Protein AF-A0A3D3P4P1-F1 (afdb_monomer_lite)

Structure (mmCIF, N/CA/C/O backbone):
data_AF-A0A3D3P4P1-F1
#
_entry.id   AF-A0A3D3P4P1-F1
#
loop_
_atom_site.group_PDB
_atom_site.id
_atom_site.type_symbol
_atom_site.label_atom_id
_atom_site.label_alt_id
_atom_site.label_comp_id
_atom_site.label_asym_id
_atom_site.label_entity_id
_atom_site.label_seq_id
_atom_site.pdbx_PDB_ins_code
_atom_site.Cartn_x
_atom_site.Cartn_y
_atom_site.Cartn_z
_atom_site.occupancy
_atom_site.B_iso_or_equiv
_atom_site.auth_seq_id
_atom_site.auth_comp_id
_atom_site.auth_asym_id
_atom_site.auth_atom_id
_atom_site.pdbx_PDB_model_num
ATOM 1 N N . TRP A 1 1 ? -3.803 9.472 -19.348 1.00 70.62 1 TRP A N 1
ATOM 2 C CA . TRP A 1 1 ? -3.791 8.059 -18.933 1.00 70.62 1 TRP A CA 1
ATOM 3 C C . TRP A 1 1 ? -2.382 7.724 -18.492 1.00 70.62 1 TRP A C 1
ATOM 5 O O . TRP A 1 1 ? -1.457 8.162 -19.159 1.00 70.62 1 TRP A O 1
ATOM 15 N N . GLY A 1 2 ? -2.220 7.065 -17.346 1.00 84.69 2 GLY A N 1
ATOM 16 C CA . GLY A 1 2 ? -0.941 6.467 -16.961 1.00 84.69 2 GLY A CA 1
ATOM 17 C C . GLY A 1 2 ? -0.954 4.993 -17.344 1.00 84.69 2 GLY A C 1
ATOM 18 O O . GLY A 1 2 ? -2.013 4.367 -17.275 1.00 84.69 2 GLY A O 1
ATOM 19 N N . THR A 1 3 ? 0.187 4.459 -17.762 1.00 92.56 3 THR A N 1
ATOM 20 C CA . THR A 1 3 ? 0.350 3.039 -18.072 1.00 92.56 3 THR A CA 1
ATOM 21 C C . THR A 1 3 ? 1.030 2.327 -16.914 1.00 92.56 3 THR A C 1
ATOM 23 O O . THR A 1 3 ? 1.980 2.834 -16.319 1.00 92.56 3 THR A O 1
ATOM 26 N N . GLU A 1 4 ? 0.500 1.166 -16.552 1.00 93.94 4 GLU A N 1
ATOM 27 C CA . GLU A 1 4 ? 0.927 0.425 -15.373 1.00 93.94 4 GLU A CA 1
ATOM 28 C C . GLU A 1 4 ? 0.964 -1.066 -15.686 1.00 93.94 4 GLU A C 1
ATOM 30 O O . GLU A 1 4 ? 0.006 -1.622 -16.224 1.00 93.94 4 GLU A O 1
ATOM 35 N N . HIS A 1 5 ? 2.074 -1.703 -15.334 1.00 96.00 5 HIS A N 1
ATOM 36 C CA . HIS A 1 5 ? 2.210 -3.146 -15.321 1.00 96.00 5 HIS A CA 1
ATOM 37 C C . HIS A 1 5 ? 1.720 -3.693 -13.977 1.00 96.00 5 HIS A C 1
ATOM 39 O O . HIS A 1 5 ? 2.122 -3.192 -12.922 1.00 96.00 5 HIS A O 1
ATOM 45 N N . VAL A 1 6 ? 0.869 -4.721 -14.006 1.00 96.06 6 VAL A N 1
ATOM 46 C CA . VAL A 1 6 ? 0.380 -5.405 -12.801 1.00 96.06 6 VAL A CA 1
ATOM 47 C C . VAL A 1 6 ? 0.978 -6.805 -12.753 1.00 96.06 6 VAL A C 1
ATOM 49 O O . VAL A 1 6 ? 0.503 -7.720 -13.420 1.00 96.06 6 VAL A O 1
ATOM 52 N N . GLN A 1 7 ? 2.019 -6.965 -11.943 1.00 96.00 7 GLN A N 1
ATOM 53 C CA . GLN A 1 7 ? 2.679 -8.243 -11.710 1.00 96.00 7 GLN A CA 1
ATOM 54 C C . GLN A 1 7 ? 1.927 -9.031 -10.633 1.00 96.00 7 GLN A C 1
ATOM 56 O O . GLN A 1 7 ? 1.678 -8.525 -9.535 1.00 96.00 7 GLN A O 1
ATOM 61 N N . VAL A 1 8 ? 1.629 -10.298 -10.912 1.00 97.31 8 VAL A N 1
ATOM 62 C CA . VAL A 1 8 ? 1.158 -11.245 -9.894 1.00 97.31 8 VAL A CA 1
ATOM 63 C C . VAL A 1 8 ? 2.368 -11.737 -9.103 1.00 97.31 8 VAL A C 1
ATOM 65 O O . VAL A 1 8 ? 3.222 -12.429 -9.651 1.00 97.31 8 VAL A O 1
ATOM 68 N N . LEU A 1 9 ? 2.457 -11.360 -7.826 1.00 96.94 9 LEU A N 1
ATOM 69 C CA . LEU A 1 9 ? 3.516 -11.820 -6.920 1.00 96.94 9 LEU A CA 1
ATOM 70 C C . LEU A 1 9 ? 3.162 -13.150 -6.248 1.00 96.94 9 LEU A C 1
ATOM 72 O O . LEU A 1 9 ? 4.047 -13.948 -5.957 1.00 96.94 9 LEU A O 1
ATOM 76 N N . ALA A 1 10 ? 1.875 -13.367 -5.978 1.00 97.94 10 ALA A N 1
ATOM 77 C CA . ALA A 1 10 ? 1.340 -14.607 -5.430 1.00 97.94 10 ALA A CA 1
ATOM 78 C C . ALA A 1 10 ? -0.094 -14.813 -5.928 1.00 97.94 10 ALA A C 1
ATOM 80 O O . ALA A 1 10 ? -0.865 -13.854 -6.017 1.00 97.94 10 ALA A O 1
ATOM 81 N N . SER A 1 11 ? -0.445 -16.061 -6.230 1.00 98.00 11 SER A N 1
ATOM 82 C CA . SER A 1 11 ? -1.800 -16.482 -6.585 1.00 98.00 11 SER A CA 1
ATOM 83 C C . SER A 1 11 ? -2.056 -17.852 -5.965 1.00 98.00 11 SER A C 1
ATOM 85 O O . SER A 1 11 ? -1.689 -18.886 -6.512 1.00 98.00 11 SER A O 1
ATOM 87 N N . GLU A 1 12 ? -2.628 -17.826 -4.769 1.00 98.12 12 GLU A N 1
ATOM 88 C CA . GLU A 1 12 ? -2.967 -18.981 -3.944 1.00 98.12 12 GLU A CA 1
ATOM 89 C C . GLU A 1 12 ? -4.476 -18.970 -3.664 1.00 98.12 12 GLU A C 1
ATOM 91 O O . GLU A 1 12 ? -5.121 -17.919 -3.711 1.00 98.12 12 GLU A O 1
ATOM 96 N N . ASP A 1 13 ? -5.045 -20.115 -3.279 1.00 97.19 13 ASP A N 1
ATOM 97 C CA . ASP A 1 13 ? -6.492 -20.280 -3.054 1.00 97.19 13 ASP A CA 1
ATOM 98 C C . ASP A 1 13 ? -7.111 -19.220 -2.127 1.00 97.19 13 ASP A C 1
ATOM 100 O O . ASP A 1 13 ? -8.270 -18.830 -2.282 1.00 97.19 13 ASP A O 1
ATOM 104 N N . ARG A 1 14 ? -6.349 -18.769 -1.124 1.00 98.06 14 ARG A N 1
ATOM 105 C CA . ARG A 1 14 ? -6.808 -17.831 -0.087 1.00 98.06 14 ARG A CA 1
ATOM 106 C C . ARG A 1 14 ? -5.983 -16.550 -0.015 1.00 98.06 14 ARG A C 1
ATOM 108 O O . ARG A 1 14 ? -6.211 -15.754 0.900 1.00 98.06 14 ARG A O 1
ATOM 115 N N . PHE A 1 15 ? -5.038 -16.360 -0.933 1.00 98.62 15 PHE A N 1
ATOM 116 C CA . PHE A 1 15 ? -4.132 -15.220 -0.926 1.00 98.62 15 PHE A CA 1
ATOM 117 C C . PHE A 1 15 ? -3.709 -14.818 -2.339 1.00 98.62 15 PHE A C 1
ATOM 119 O O . PHE A 1 15 ? -3.231 -15.637 -3.115 1.00 98.62 15 PHE A O 1
ATOM 126 N N . ILE A 1 16 ? -3.854 -13.538 -2.671 1.00 98.62 16 ILE A N 1
ATOM 127 C CA . ILE A 1 16 ? -3.369 -12.975 -3.935 1.00 98.62 16 ILE A CA 1
ATOM 128 C C . ILE A 1 16 ? -2.573 -11.719 -3.609 1.00 98.62 16 ILE A C 1
ATOM 130 O O . ILE A 1 16 ? -3.028 -10.894 -2.823 1.00 98.62 16 ILE A O 1
ATOM 134 N N . SER A 1 17 ? -1.410 -11.545 -4.229 1.00 98.62 17 SER A N 1
ATOM 135 C CA . SER A 1 17 ? -0.605 -10.330 -4.094 1.00 98.62 17 SER A CA 1
ATOM 136 C C . SER A 1 17 ? -0.281 -9.769 -5.468 1.00 98.62 17 SER A C 1
ATOM 138 O O . SER A 1 17 ? 0.213 -10.492 -6.335 1.00 98.62 17 SER A O 1
ATOM 140 N N . LEU A 1 18 ? -0.574 -8.486 -5.669 1.00 98.25 18 LEU A N 1
ATOM 141 C CA . LEU A 1 18 ? -0.398 -7.788 -6.939 1.00 98.25 18 LEU A CA 1
ATOM 142 C C . LEU A 1 18 ? 0.495 -6.567 -6.739 1.00 98.25 18 LEU A C 1
ATOM 144 O O . LEU A 1 18 ? 0.197 -5.694 -5.916 1.00 98.25 18 LEU A O 1
ATOM 148 N N . GLN A 1 19 ? 1.566 -6.489 -7.522 1.00 98.06 19 GLN A N 1
ATOM 149 C CA . GLN A 1 19 ? 2.451 -5.335 -7.584 1.00 98.06 19 GLN A CA 1
ATOM 150 C C . GLN A 1 19 ? 2.124 -4.493 -8.808 1.00 98.06 19 GLN A C 1
ATOM 152 O O . GLN A 1 19 ? 2.119 -4.981 -9.932 1.00 98.06 19 GLN A O 1
ATOM 157 N N . HIS A 1 20 ? 1.913 -3.208 -8.575 1.00 97.38 20 HIS A N 1
ATOM 158 C CA . HIS A 1 20 ? 1.645 -2.218 -9.598 1.00 97.38 20 HIS A CA 1
ATOM 159 C C . HIS A 1 20 ? 2.898 -1.373 -9.861 1.00 97.38 20 HIS A C 1
ATOM 161 O O . HIS A 1 20 ? 3.466 -0.792 -8.928 1.00 97.38 20 HIS A O 1
ATOM 167 N N . THR A 1 21 ? 3.331 -1.298 -11.116 1.00 97.19 21 THR A N 1
ATOM 168 C CA . THR A 1 21 ? 4.533 -0.569 -11.538 1.00 97.19 21 THR A CA 1
ATOM 169 C C . THR A 1 21 ? 4.188 0.352 -12.697 1.00 97.19 21 THR A C 1
ATOM 171 O O . THR A 1 21 ? 3.760 -0.105 -13.754 1.00 97.19 21 THR A O 1
ATOM 174 N N . LEU A 1 22 ? 4.372 1.655 -12.505 1.00 95.69 22 LEU A N 1
ATOM 175 C CA . LEU A 1 22 ? 4.162 2.641 -13.557 1.00 95.69 22 LEU A CA 1
ATOM 176 C C . LEU A 1 22 ? 5.266 2.520 -14.605 1.00 95.69 22 LEU A C 1
ATOM 178 O O . LEU A 1 22 ? 6.445 2.427 -14.266 1.00 95.69 22 LEU A O 1
ATOM 182 N N . VAL A 1 23 ? 4.864 2.583 -15.869 1.00 95.00 23 VAL A N 1
ATOM 183 C CA . VAL A 1 23 ? 5.748 2.707 -17.028 1.00 95.00 23 VAL A CA 1
ATOM 184 C C . VAL A 1 23 ? 5.335 3.995 -17.713 1.00 95.00 23 VAL A C 1
ATOM 186 O O . VAL A 1 23 ? 4.210 4.091 -18.188 1.00 95.00 23 VAL A O 1
ATOM 189 N N . MET A 1 24 ? 6.179 5.019 -17.696 1.00 91.50 24 MET A N 1
ATOM 190 C CA . MET A 1 24 ? 5.815 6.356 -18.164 1.00 91.50 24 MET A CA 1
ATOM 191 C C . MET A 1 24 ? 6.660 6.757 -19.365 1.00 91.50 24 MET A C 1
ATOM 193 O O . MET A 1 24 ? 7.885 6.657 -19.333 1.00 91.50 24 MET A O 1
ATOM 197 N N . TYR A 1 25 ? 5.986 7.267 -20.388 1.00 87.50 25 TYR A N 1
ATOM 198 C CA . TYR A 1 25 ? 6.595 7.900 -21.548 1.00 87.50 25 TYR A CA 1
ATOM 199 C C . TYR A 1 25 ? 6.223 9.378 -21.524 1.00 87.50 25 TYR A C 1
ATOM 201 O O . TYR A 1 25 ? 5.067 9.738 -21.289 1.00 87.50 25 TYR A O 1
ATOM 209 N N . PHE A 1 26 ? 7.209 10.234 -21.739 1.00 86.62 26 PHE A N 1
ATOM 210 C CA . PHE A 1 26 ? 7.062 11.681 -21.756 1.00 86.62 26 PHE A CA 1
ATOM 211 C C . PHE A 1 26 ? 7.342 12.181 -23.162 1.00 86.62 26 PHE A C 1
ATOM 213 O O . PHE A 1 26 ? 8.133 11.585 -23.880 1.00 86.62 26 PHE A O 1
ATOM 220 N N . LYS A 1 27 ? 6.711 13.281 -23.556 1.00 87.00 27 LYS A N 1
ATOM 221 C CA . LYS A 1 27 ? 7.095 14.011 -24.762 1.00 87.00 27 LYS A CA 1
ATOM 222 C C . LYS A 1 27 ? 7.637 15.360 -24.337 1.00 87.00 27 LYS A C 1
ATOM 224 O O . LYS A 1 27 ? 7.036 15.998 -23.471 1.00 87.00 27 LYS A O 1
ATOM 229 N N . ASP A 1 28 ? 8.778 15.742 -24.888 1.00 86.38 28 ASP A N 1
ATOM 230 C CA . ASP A 1 28 ? 9.293 17.098 -24.723 1.00 86.38 28 ASP A CA 1
ATOM 231 C C . ASP A 1 28 ? 8.507 18.103 -25.588 1.00 86.38 28 ASP A C 1
ATOM 233 O O . ASP A 1 28 ? 7.561 17.740 -26.297 1.00 86.38 28 ASP A O 1
ATOM 237 N N . GLU A 1 29 ? 8.867 19.386 -25.492 1.00 88.94 29 GLU A N 1
ATOM 238 C CA . GLU A 1 29 ? 8.216 20.479 -26.234 1.00 88.94 29 GLU A CA 1
ATOM 239 C C . GLU A 1 29 ? 8.333 20.315 -27.761 1.00 88.94 29 GLU A C 1
ATOM 241 O O . GLU A 1 29 ? 7.503 20.831 -28.508 1.00 88.94 29 GLU A O 1
ATOM 246 N N . GLU A 1 30 ? 9.321 19.546 -28.222 1.00 89.38 30 GLU A N 1
ATOM 247 C CA . GLU A 1 30 ? 9.598 19.245 -29.630 1.00 89.38 30 GLU A CA 1
ATOM 248 C C . GLU A 1 30 ? 8.858 17.980 -30.108 1.00 89.38 30 GLU A C 1
ATOM 250 O O . GLU A 1 30 ? 8.924 17.609 -31.282 1.00 89.38 30 GLU A O 1
ATOM 255 N N . GLY A 1 31 ? 8.111 17.324 -29.214 1.00 85.12 31 GLY A N 1
ATOM 256 C CA . GLY A 1 31 ? 7.323 16.129 -29.497 1.00 85.12 31 GLY A CA 1
ATOM 257 C C . GLY A 1 31 ? 8.131 14.830 -29.514 1.00 85.12 31 GLY A C 1
ATOM 258 O O . GLY A 1 31 ? 7.570 13.781 -29.853 1.00 85.12 31 GLY A O 1
ATOM 259 N N . LYS A 1 32 ? 9.414 14.866 -29.139 1.00 88.50 32 LYS A N 1
ATOM 260 C CA . LYS A 1 32 ? 10.261 13.679 -29.032 1.00 88.50 32 LYS A CA 1
ATOM 261 C C . LYS A 1 32 ? 9.900 12.909 -27.768 1.00 88.50 32 LYS A C 1
ATOM 263 O O . LYS A 1 32 ? 9.767 13.458 -26.676 1.00 88.50 32 LYS A O 1
ATOM 268 N N . GLU A 1 33 ? 9.728 11.604 -27.934 1.00 85.94 33 GLU A N 1
ATOM 269 C CA . GLU A 1 33 ? 9.374 10.711 -26.840 1.00 85.94 33 GLU A CA 1
ATOM 270 C C . GLU A 1 33 ? 10.611 10.334 -26.011 1.00 85.94 33 GLU A C 1
ATOM 272 O O . GLU A 1 33 ? 11.655 9.957 -26.546 1.00 85.94 33 GLU A O 1
ATOM 277 N N . MET A 1 34 ? 10.485 10.439 -24.692 1.00 86.25 34 MET A N 1
ATOM 278 C CA . MET A 1 34 ? 11.468 10.049 -23.691 1.00 86.25 34 MET A CA 1
ATOM 279 C C . MET A 1 34 ? 10.865 8.989 -22.772 1.00 86.25 34 MET A C 1
ATOM 281 O O . MET A 1 34 ? 9.753 9.147 -22.270 1.00 86.25 34 MET A O 1
ATOM 285 N N . GLY A 1 35 ? 11.618 7.929 -22.500 1.00 83.88 35 GLY A N 1
ATOM 286 C CA . GLY A 1 35 ? 11.194 6.838 -21.630 1.00 83.88 35 GLY A CA 1
ATOM 287 C C . GLY A 1 35 ? 11.636 5.470 -22.160 1.00 83.88 35 GLY A C 1
ATOM 288 O O . GLY A 1 35 ? 12.421 5.411 -23.107 1.00 83.88 35 GLY A O 1
ATOM 289 N N . PRO A 1 36 ? 11.132 4.377 -21.566 1.00 89.31 36 PRO A N 1
ATOM 290 C CA . PRO A 1 36 ? 10.232 4.373 -20.413 1.00 89.31 36 PRO A CA 1
ATOM 291 C C . PRO A 1 36 ? 10.941 4.787 -19.115 1.00 89.31 36 PRO A C 1
ATOM 293 O O . PRO A 1 36 ? 12.037 4.322 -18.823 1.00 89.31 36 PRO A O 1
ATOM 296 N N . MET A 1 37 ? 10.289 5.617 -18.298 1.00 90.81 37 MET A N 1
ATOM 297 C CA . MET A 1 37 ? 10.622 5.744 -16.877 1.00 90.81 37 MET A CA 1
ATOM 298 C C . MET A 1 37 ? 9.777 4.753 -16.083 1.00 90.81 37 MET A C 1
ATOM 300 O O . MET A 1 37 ? 8.544 4.817 -16.115 1.00 90.81 37 MET A O 1
ATOM 304 N N . VAL A 1 38 ? 10.437 3.846 -15.370 1.00 93.81 38 VAL A N 1
ATOM 305 C CA . VAL A 1 38 ? 9.791 2.804 -14.569 1.00 93.81 38 VAL A CA 1
ATOM 306 C C . VAL A 1 38 ? 9.780 3.221 -13.103 1.00 93.81 38 VAL A C 1
ATOM 308 O O . VAL A 1 38 ? 10.766 3.738 -12.586 1.00 93.81 38 VAL A O 1
ATOM 311 N N . MET A 1 39 ? 8.651 3.025 -12.425 1.00 93.69 39 MET A N 1
ATOM 312 C CA . MET A 1 39 ? 8.516 3.364 -11.011 1.00 93.69 39 MET A CA 1
ATOM 313 C C . MET A 1 39 ? 7.584 2.383 -10.305 1.00 93.69 39 MET A C 1
ATOM 315 O O . MET A 1 39 ? 6.403 2.281 -10.649 1.00 93.69 39 MET A O 1
ATOM 319 N N . LYS A 1 40 ? 8.074 1.707 -9.259 1.00 96.19 40 LYS A N 1
ATOM 320 C CA . LYS A 1 40 ? 7.207 0.939 -8.353 1.00 96.19 40 LYS A CA 1
ATOM 321 C C . LYS A 1 40 ? 6.153 1.877 -7.760 1.00 96.19 40 LYS A C 1
ATOM 323 O O . LYS A 1 40 ? 6.493 2.910 -7.188 1.00 96.19 40 LYS A O 1
ATOM 328 N N . HIS A 1 41 ? 4.872 1.533 -7.877 1.00 95.69 41 HIS A N 1
ATOM 329 C CA . HIS A 1 41 ? 3.791 2.462 -7.549 1.00 95.69 41 HIS A CA 1
ATOM 330 C C . HIS A 1 41 ? 3.031 2.078 -6.280 1.00 95.69 41 HIS A C 1
ATOM 332 O O . HIS A 1 41 ? 3.023 2.826 -5.307 1.00 95.69 41 HIS A O 1
ATOM 338 N N . TRP A 1 42 ? 2.388 0.920 -6.250 1.00 97.06 42 TRP A N 1
ATOM 339 C CA . TRP A 1 42 ? 1.676 0.458 -5.059 1.00 97.06 42 TRP A CA 1
ATOM 340 C C . TRP A 1 42 ? 1.523 -1.052 -5.096 1.00 97.06 42 TRP A C 1
ATOM 342 O O . TRP A 1 42 ? 1.852 -1.701 -6.087 1.00 97.06 42 TRP A O 1
ATOM 352 N N . ARG A 1 43 ? 1.074 -1.632 -3.992 1.00 98.06 43 ARG A N 1
ATOM 353 C CA . ARG A 1 43 ? 0.836 -3.068 -3.899 1.00 98.06 43 ARG A CA 1
ATOM 354 C C . ARG A 1 43 ? -0.499 -3.303 -3.232 1.00 98.06 43 ARG A C 1
ATOM 356 O O . ARG A 1 43 ? -0.918 -2.515 -2.380 1.00 98.06 43 ARG A O 1
ATOM 363 N N . GLN A 1 44 ? -1.147 -4.390 -3.609 1.00 98.00 44 GLN A N 1
ATOM 364 C CA . GLN A 1 44 ? -2.344 -4.859 -2.940 1.00 98.00 44 GLN A CA 1
ATOM 365 C C . GLN A 1 44 ? -2.242 -6.343 -2.637 1.00 98.00 44 GLN A C 1
ATOM 367 O O . GLN A 1 44 ? -1.831 -7.130 -3.489 1.00 98.00 44 GLN A O 1
ATOM 372 N N . ASP A 1 45 ? -2.661 -6.697 -1.432 1.00 98.69 45 ASP A N 1
ATOM 373 C CA . ASP A 1 45 ? -2.834 -8.074 -1.007 1.00 98.69 45 ASP A CA 1
ATOM 374 C C . ASP A 1 45 ? -4.309 -8.339 -0.746 1.00 98.69 45 ASP A C 1
ATOM 376 O O . ASP A 1 45 ? -5.017 -7.516 -0.166 1.00 98.69 45 ASP A O 1
ATOM 380 N N . TRP A 1 46 ? -4.749 -9.518 -1.151 1.00 98.69 46 TRP A N 1
ATOM 381 C CA . TRP A 1 46 ? -6.098 -10.012 -0.974 1.00 98.69 46 TRP A CA 1
ATOM 382 C C . TRP A 1 46 ? -6.047 -11.269 -0.131 1.00 98.69 46 TRP A C 1
ATOM 384 O O . TRP A 1 46 ? -5.314 -12.196 -0.474 1.00 98.69 46 TRP A O 1
ATOM 394 N N . ARG A 1 47 ? -6.833 -11.331 0.946 1.00 98.75 47 ARG A N 1
ATOM 395 C CA . ARG A 1 47 ? -6.878 -12.510 1.818 1.00 98.75 47 ARG A CA 1
ATOM 396 C C . ARG A 1 47 ? -8.310 -12.952 2.092 1.00 98.75 47 ARG A C 1
ATOM 398 O O . ARG A 1 47 ? -9.176 -12.148 2.442 1.00 98.75 47 ARG A O 1
ATOM 405 N N . TYR A 1 48 ? -8.572 -14.244 1.912 1.00 98.69 48 TYR A N 1
ATOM 406 C CA . TYR A 1 48 ? -9.905 -14.814 2.095 1.00 98.69 48 TYR A CA 1
ATOM 407 C C . TYR A 1 48 ? -10.193 -15.136 3.565 1.00 98.69 48 TYR A C 1
ATOM 409 O O . TYR A 1 48 ? -9.469 -15.904 4.204 1.00 98.69 48 TYR A O 1
ATOM 417 N N . GLU A 1 49 ? -11.300 -14.590 4.071 1.00 98.38 49 GLU A N 1
ATOM 418 C CA . GLU A 1 49 ? -11.777 -14.690 5.458 1.00 98.38 49 GLU A CA 1
ATOM 419 C C . GLU A 1 49 ? -10.725 -14.300 6.506 1.00 98.38 49 GLU A C 1
ATOM 421 O O . GLU A 1 49 ? -10.608 -14.936 7.554 1.00 98.38 49 GLU A O 1
ATOM 426 N N . ASP A 1 50 ? -9.959 -13.253 6.214 1.00 98.00 50 ASP A N 1
ATOM 427 C CA . ASP A 1 50 ? -8.914 -12.743 7.096 1.00 98.00 50 ASP A CA 1
ATOM 428 C C . ASP A 1 50 ? -9.464 -12.266 8.449 1.00 98.00 50 ASP A C 1
ATOM 430 O O . ASP A 1 50 ? -10.405 -11.474 8.507 1.00 98.00 50 ASP A O 1
ATOM 434 N N . THR A 1 51 ? -8.876 -12.742 9.547 1.00 97.69 51 THR A N 1
ATOM 435 C CA . THR A 1 51 ? -9.256 -12.362 10.912 1.00 97.69 51 THR A CA 1
ATOM 436 C C . TH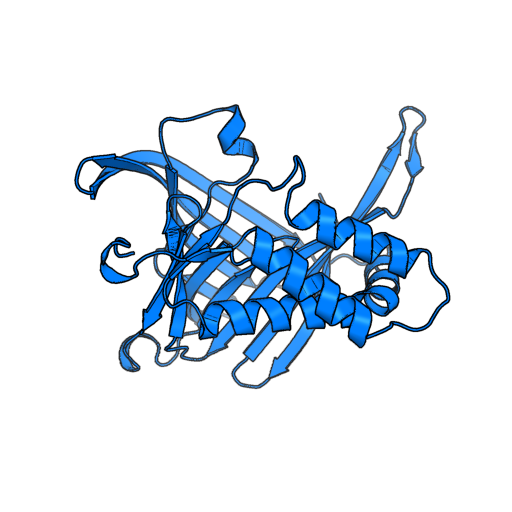R A 1 51 ? -8.3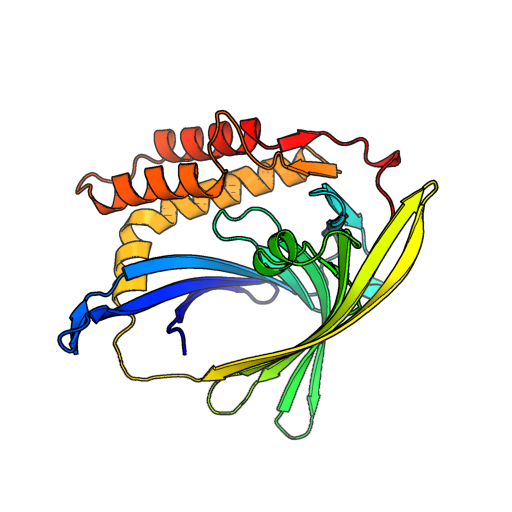32 -11.337 11.552 1.00 97.69 51 THR A C 1
ATOM 438 O O . THR A 1 51 ? -8.640 -10.878 12.653 1.00 97.69 51 THR A O 1
ATOM 441 N N . ASP A 1 52 ? -7.220 -10.980 10.917 1.00 96.31 52 ASP A N 1
ATOM 442 C CA . ASP A 1 52 ? -6.132 -10.228 11.533 1.00 96.31 52 ASP A CA 1
ATOM 443 C C . ASP A 1 52 ? -5.706 -9.064 10.631 1.00 96.31 52 ASP A C 1
ATOM 445 O O . ASP A 1 52 ? -4.673 -9.116 9.973 1.00 96.31 52 ASP A O 1
ATOM 449 N N . LEU A 1 53 ? -6.496 -7.991 10.649 1.00 96.44 53 LEU A N 1
ATOM 450 C CA . LEU A 1 53 ? -6.312 -6.842 9.764 1.00 96.44 53 LEU A CA 1
ATOM 451 C C . LEU A 1 53 ? -5.325 -5.821 10.341 1.00 96.44 53 LEU A C 1
ATOM 453 O O . LEU A 1 53 ? -5.257 -5.633 11.556 1.00 96.44 53 LEU A O 1
ATOM 457 N N . GLN A 1 54 ? -4.655 -5.069 9.471 1.00 95.94 54 GLN A N 1
ATOM 458 C CA . GLN A 1 54 ? -3.858 -3.888 9.791 1.00 95.94 54 GLN A CA 1
ATOM 459 C C . GLN A 1 54 ? -4.561 -2.612 9.306 1.00 95.94 54 GLN A C 1
ATOM 461 O O . GLN A 1 54 ? -4.397 -2.136 8.182 1.00 95.94 54 GLN A O 1
ATOM 466 N N . THR A 1 55 ? -5.349 -2.015 10.193 1.00 96.50 55 THR A N 1
ATOM 467 C CA . THR A 1 55 ? -6.238 -0.893 9.846 1.00 96.50 55 THR A CA 1
ATOM 468 C C . THR A 1 55 ? -5.612 0.465 10.155 1.00 96.50 55 THR A C 1
ATOM 470 O O . THR A 1 55 ? -4.843 0.612 11.108 1.00 96.50 55 THR A O 1
ATOM 473 N N . PHE A 1 56 ? -5.945 1.474 9.348 1.00 96.56 56 PHE A N 1
ATOM 474 C CA . PHE A 1 56 ? -5.515 2.853 9.573 1.00 96.56 56 PHE A CA 1
ATOM 475 C C . PHE A 1 56 ? -6.382 3.530 10.638 1.00 96.56 56 PHE A C 1
ATOM 477 O O . PHE A 1 56 ? -7.605 3.397 10.635 1.00 96.56 56 PHE A O 1
ATOM 484 N N . ARG A 1 57 ? -5.744 4.282 11.534 1.00 94.31 57 ARG A N 1
ATOM 485 C CA . ARG A 1 57 ? -6.359 4.874 12.733 1.00 94.31 57 ARG A CA 1
ATOM 486 C C . ARG A 1 57 ? -6.222 6.401 12.787 1.00 94.31 57 ARG A C 1
ATOM 488 O O . ARG A 1 57 ? -6.448 7.004 13.830 1.00 94.31 57 ARG A O 1
ATOM 495 N N . GLY A 1 58 ? -5.870 7.028 11.662 1.00 92.06 58 GLY A N 1
ATOM 496 C CA . GLY A 1 58 ? -5.583 8.464 11.583 1.00 92.06 58 GLY A CA 1
ATOM 497 C C . GLY A 1 58 ? -4.143 8.798 11.976 1.00 92.06 58 GLY A C 1
ATOM 498 O O . GLY A 1 58 ? -3.415 7.942 12.469 1.00 92.06 58 GLY A O 1
ATOM 499 N N . ASN A 1 59 ? -3.712 10.038 11.720 1.00 90.44 59 ASN A N 1
ATOM 500 C CA . ASN A 1 59 ? -2.414 10.581 12.157 1.00 90.44 59 ASN A CA 1
ATOM 501 C C . ASN A 1 59 ? -1.219 9.644 11.902 1.00 90.44 59 ASN A C 1
ATOM 503 O O . ASN A 1 59 ? -0.440 9.360 12.810 1.00 90.44 59 ASN A O 1
ATOM 507 N N . SER A 1 60 ? -1.115 9.107 10.681 1.00 94.12 60 SER A N 1
ATOM 508 C CA . SER A 1 60 ? -0.062 8.152 10.295 1.00 94.12 60 SER A CA 1
ATOM 509 C C . SER A 1 60 ? 0.079 6.975 11.269 1.00 94.12 60 SER A C 1
ATOM 511 O O . SER A 1 60 ? 1.195 6.541 11.529 1.00 94.12 60 SER A O 1
ATOM 513 N N . THR A 1 61 ? -1.033 6.492 11.834 1.00 96.00 61 THR A N 1
ATOM 514 C CA . THR A 1 61 ? -1.080 5.412 12.828 1.00 96.00 61 THR A CA 1
ATOM 515 C C . THR A 1 61 ? -1.866 4.229 12.283 1.00 96.00 61 THR A C 1
ATOM 517 O O . THR A 1 61 ? -2.943 4.395 11.707 1.00 96.00 61 THR A O 1
ATOM 520 N N . TRP A 1 62 ? -1.352 3.024 12.506 1.00 97.06 62 TRP A N 1
ATOM 521 C CA . TRP A 1 62 ? -2.025 1.771 12.192 1.00 97.06 62 TRP A CA 1
ATOM 522 C C . TRP A 1 62 ? -2.076 0.875 13.421 1.00 97.06 62 TRP A C 1
ATOM 524 O O . TRP A 1 62 ? -1.167 0.883 14.253 1.00 97.06 62 TRP A O 1
ATOM 534 N N . ALA A 1 63 ? -3.135 0.080 13.520 1.00 96.06 63 ALA A N 1
ATOM 535 C CA . ALA A 1 63 ? -3.267 -0.908 14.575 1.00 96.06 63 ALA A CA 1
ATOM 536 C C . ALA A 1 63 ? -3.914 -2.187 14.061 1.00 96.06 63 ALA A C 1
ATOM 538 O O . ALA A 1 63 ? -4.783 -2.167 13.178 1.00 96.06 63 ALA A O 1
ATOM 539 N N . LYS A 1 64 ? -3.518 -3.288 14.693 1.00 94.94 64 LYS A N 1
ATOM 540 C CA . LYS A 1 64 ? -4.099 -4.595 14.460 1.00 94.94 64 LYS A CA 1
ATOM 541 C C . LYS A 1 64 ? -5.570 -4.597 14.870 1.00 94.94 64 LYS A C 1
ATOM 543 O O . LYS A 1 64 ? -5.936 -4.130 15.949 1.00 94.94 64 LYS A O 1
ATOM 548 N N . GLU A 1 65 ? -6.418 -5.154 14.021 1.00 94.06 65 GLU A N 1
ATOM 549 C CA . GLU A 1 65 ? -7.836 -5.355 14.271 1.00 94.06 65 GLU A CA 1
ATOM 550 C C . GLU A 1 65 ? -8.184 -6.830 14.142 1.00 94.06 65 GLU A C 1
ATOM 552 O O . GLU A 1 65 ? -8.062 -7.427 13.074 1.00 94.06 65 GLU A O 1
ATOM 557 N N . LYS A 1 66 ? -8.636 -7.425 15.249 1.00 95.06 66 LYS A N 1
ATOM 558 C CA . LYS A 1 66 ? -9.057 -8.821 15.251 1.00 95.06 66 LYS A CA 1
ATOM 559 C C . LYS A 1 66 ? -10.539 -8.935 14.923 1.00 95.06 66 LYS A C 1
ATOM 561 O O . LYS A 1 66 ? -11.398 -8.557 15.723 1.00 95.06 66 LYS A O 1
ATOM 566 N N . MET A 1 67 ? -10.837 -9.523 13.774 1.00 95.25 67 MET A N 1
ATOM 567 C CA . MET A 1 67 ? -12.195 -9.742 13.299 1.00 95.25 67 MET A CA 1
ATOM 568 C C . MET A 1 67 ? -12.744 -11.084 13.784 1.00 95.25 67 MET A C 1
ATOM 570 O O . MET A 1 67 ? -12.056 -12.102 13.838 1.00 95.25 67 MET A O 1
ATOM 574 N N . LYS A 1 68 ? -14.035 -11.111 14.138 1.00 96.88 68 LYS A N 1
ATOM 575 C CA . LYS A 1 68 ? -14.718 -12.373 14.461 1.00 96.88 68 LYS A CA 1
ATOM 576 C C . LYS A 1 68 ? -14.839 -13.207 13.175 1.00 96.88 68 LYS A C 1
ATOM 578 O O . LYS A 1 68 ? -15.358 -12.663 12.202 1.00 96.88 68 LYS A O 1
ATOM 583 N N . PRO A 1 69 ? -14.538 -14.522 13.171 1.00 97.44 69 PRO A N 1
ATOM 584 C CA . PRO A 1 69 ? -14.624 -15.358 11.964 1.00 97.44 69 PRO A CA 1
ATOM 585 C C . PRO A 1 69 ? -15.966 -15.253 11.222 1.00 97.44 69 PRO A C 1
ATOM 587 O O . PRO A 1 69 ? -16.024 -15.159 10.002 1.00 97.44 69 PRO A O 1
ATOM 590 N N . ARG A 1 70 ? -17.078 -15.146 11.964 1.00 96.94 70 ARG A N 1
ATOM 591 C CA . ARG A 1 70 ? -18.422 -14.963 11.383 1.00 96.94 70 ARG A CA 1
ATOM 592 C C . ARG A 1 70 ? -18.584 -13.674 10.562 1.00 96.94 70 ARG A C 1
ATOM 594 O O . ARG A 1 70 ? -19.460 -13.628 9.707 1.00 96.94 70 ARG A O 1
ATOM 601 N N . LYS A 1 71 ? -17.803 -12.624 10.836 1.00 95.56 71 LYS A N 1
ATOM 602 C CA . LYS A 1 71 ? -17.866 -11.333 10.126 1.00 95.56 71 LYS A CA 1
ATOM 603 C C . LYS A 1 71 ? -17.112 -11.348 8.797 1.00 95.56 71 LYS A C 1
ATOM 605 O O . LYS A 1 71 ? -17.457 -10.558 7.920 1.00 95.56 71 LYS A O 1
ATOM 610 N N . VAL A 1 72 ? -16.141 -12.247 8.657 1.00 98.00 72 VAL A N 1
ATOM 611 C CA . VAL A 1 72 ? -15.256 -12.351 7.487 1.00 98.00 72 VAL A CA 1
ATOM 612 C C . VAL A 1 72 ? -15.519 -13.607 6.661 1.00 98.00 72 VAL A C 1
ATOM 614 O O . VAL A 1 72 ? -15.002 -13.731 5.559 1.00 98.00 72 VAL A O 1
ATOM 617 N N . LYS A 1 73 ? -16.393 -14.502 7.139 1.00 98.19 73 LYS A N 1
ATOM 618 C CA . LYS A 1 73 ? -16.832 -15.685 6.397 1.00 98.19 73 LYS A CA 1
ATOM 619 C C . LYS A 1 73 ? -17.359 -15.313 5.006 1.00 98.19 73 LYS A C 1
ATOM 621 O O . LYS A 1 73 ? -18.267 -14.483 4.888 1.00 98.19 73 LYS A O 1
ATOM 626 N N . GLY A 1 74 ? -16.819 -15.945 3.966 1.00 98.06 74 GLY A N 1
ATOM 627 C CA . GLY A 1 74 ? -17.178 -15.667 2.573 1.00 98.06 74 GLY A CA 1
ATOM 628 C C . GLY A 1 74 ? -16.756 -14.288 2.051 1.00 98.06 74 GLY A C 1
ATOM 629 O O . GLY A 1 74 ? -17.269 -13.856 1.020 1.00 98.06 74 GLY A O 1
ATOM 630 N N . LYS A 1 75 ? -15.884 -13.567 2.761 1.00 98.44 75 LYS A N 1
ATOM 631 C CA . LYS A 1 75 ? -15.418 -12.222 2.404 1.00 98.44 75 LYS A CA 1
ATOM 632 C C . LYS A 1 75 ? -13.917 -12.224 2.117 1.00 98.44 75 LYS A C 1
ATOM 634 O O . LYS A 1 75 ? -13.196 -13.109 2.564 1.00 98.44 75 LYS A O 1
ATOM 639 N N . TRP A 1 76 ? -13.458 -11.212 1.393 1.00 98.62 76 TRP A N 1
ATOM 640 C CA . TRP A 1 76 ? -12.040 -10.971 1.120 1.00 98.62 76 TRP A CA 1
ATOM 641 C C . TRP A 1 76 ? -11.634 -9.629 1.715 1.00 98.62 76 TRP A C 1
ATOM 643 O O . TRP A 1 76 ? -12.383 -8.662 1.562 1.00 98.62 76 TRP A O 1
ATOM 653 N N . THR A 1 77 ? -10.475 -9.553 2.365 1.00 98.50 77 THR A N 1
ATOM 654 C CA . THR A 1 77 ? -9.836 -8.265 2.655 1.00 98.50 77 THR A CA 1
ATOM 655 C C . THR A 1 77 ? -9.042 -7.783 1.452 1.00 98.50 77 THR A C 1
ATOM 657 O O . THR A 1 77 ? -8.548 -8.596 0.673 1.00 98.50 77 THR A O 1
ATOM 660 N N . GLN A 1 78 ? -8.935 -6.464 1.310 1.00 98.50 78 GLN A N 1
ATOM 661 C CA . GLN A 1 78 ? -7.939 -5.808 0.473 1.00 98.50 78 GLN A CA 1
ATOM 662 C C . GLN A 1 78 ? -7.036 -4.975 1.384 1.00 98.50 78 GLN A C 1
ATOM 664 O O . GLN A 1 78 ? -7.493 -3.994 1.977 1.00 98.50 78 GLN A O 1
ATOM 669 N N . ALA A 1 79 ? -5.764 -5.350 1.474 1.00 98.44 79 ALA A N 1
ATOM 670 C CA . ALA A 1 79 ? -4.714 -4.556 2.095 1.00 98.44 79 ALA A CA 1
ATOM 671 C C . ALA A 1 79 ? -3.952 -3.798 1.007 1.00 98.44 79 ALA A C 1
ATOM 673 O O . ALA A 1 79 ? -3.419 -4.392 0.075 1.00 98.44 79 ALA A O 1
ATOM 674 N N . VAL A 1 80 ? -3.908 -2.475 1.115 1.00 98.31 80 VAL A N 1
ATOM 675 C CA . VAL A 1 80 ? -3.238 -1.578 0.173 1.00 98.31 80 VAL A CA 1
ATOM 676 C C . VAL A 1 80 ? -1.968 -1.047 0.816 1.00 98.31 80 VAL A C 1
ATOM 678 O O . VAL A 1 80 ? -2.001 -0.549 1.942 1.00 98.31 80 VAL A O 1
ATOM 681 N N . PHE A 1 81 ? -0.866 -1.091 0.077 1.00 98.44 81 PHE A N 1
ATOM 682 C CA . PHE A 1 81 ? 0.449 -0.629 0.511 1.00 98.44 81 PHE A CA 1
ATOM 683 C C . PHE A 1 81 ? 0.942 0.512 -0.375 1.00 98.44 81 PHE A C 1
ATOM 685 O O . PHE A 1 81 ? 0.550 0.638 -1.538 1.00 98.44 81 PHE A O 1
ATOM 692 N N . GLN A 1 82 ? 1.779 1.377 0.189 1.00 97.00 82 GLN A N 1
ATOM 693 C CA . GLN A 1 82 ? 2.352 2.512 -0.526 1.00 97.00 82 GLN A CA 1
ATOM 694 C C . GLN A 1 82 ? 3.520 2.087 -1.431 1.00 97.00 82 GLN A C 1
ATOM 696 O O . GLN A 1 82 ? 3.887 0.915 -1.513 1.00 97.00 82 GLN A O 1
ATOM 701 N N . VAL A 1 83 ? 4.120 3.067 -2.111 1.00 96.81 83 VAL A N 1
ATOM 702 C CA . VAL A 1 83 ? 5.312 2.899 -2.960 1.00 96.81 83 VAL A CA 1
ATOM 703 C C . VAL A 1 83 ? 6.453 2.148 -2.253 1.00 96.81 83 VAL A C 1
ATOM 705 O O . VAL A 1 83 ? 7.141 1.347 -2.877 1.00 96.81 83 VAL A O 1
ATOM 708 N N . ASP A 1 84 ? 6.593 2.340 -0.941 1.00 97.25 84 ASP A N 1
ATOM 709 C CA . ASP A 1 84 ? 7.634 1.782 -0.069 1.00 97.25 84 ASP A CA 1
ATOM 710 C C . ASP A 1 84 ? 7.185 0.550 0.739 1.00 97.25 84 ASP A C 1
ATOM 712 O O . ASP A 1 84 ? 7.822 0.172 1.722 1.00 97.25 84 ASP A O 1
ATOM 716 N N . ASP A 1 85 ? 6.068 -0.063 0.340 1.00 98.12 85 ASP A N 1
ATOM 717 C CA . ASP A 1 85 ? 5.414 -1.193 1.011 1.00 98.12 85 ASP A CA 1
ATOM 718 C C . ASP A 1 85 ? 4.940 -0.927 2.453 1.00 98.12 85 ASP A C 1
ATOM 720 O O . ASP A 1 85 ? 4.401 -1.836 3.088 1.00 98.12 85 ASP A O 1
ATOM 724 N N . SER A 1 86 ? 5.021 0.318 2.948 1.00 97.94 86 SER A N 1
ATOM 725 C CA . SER A 1 86 ? 4.330 0.708 4.182 1.00 97.94 86 SER A CA 1
ATOM 726 C C . SER A 1 86 ? 2.815 0.533 4.034 1.00 97.94 86 SER A C 1
ATOM 728 O O . SER A 1 86 ? 2.270 0.704 2.931 1.00 97.94 86 SER A O 1
ATOM 730 N N . PRO A 1 87 ? 2.089 0.188 5.113 1.00 97.25 87 PRO A N 1
ATOM 731 C CA . PRO A 1 87 ? 0.654 -0.008 5.013 1.00 97.25 87 PRO A CA 1
ATOM 732 C C . PRO A 1 87 ? -0.029 1.316 4.692 1.00 97.25 87 PRO A C 1
ATOM 734 O O . PRO A 1 87 ? 0.321 2.379 5.204 1.00 97.25 87 PRO A O 1
ATOM 737 N N . ARG A 1 88 ? -1.042 1.257 3.833 1.00 97.19 88 ARG A N 1
ATOM 738 C CA . ARG A 1 88 ? -1.928 2.385 3.566 1.00 97.19 88 ARG A CA 1
ATOM 739 C C . ARG A 1 88 ? -3.228 2.191 4.327 1.00 97.19 88 ARG A C 1
ATOM 741 O O . ARG A 1 88 ? -3.540 2.986 5.205 1.00 97.19 88 ARG A O 1
ATOM 748 N N . TYR A 1 89 ? -3.960 1.131 4.012 1.00 97.19 89 TYR A N 1
ATOM 749 C CA . TYR A 1 89 ? -5.175 0.719 4.709 1.00 97.19 89 TYR A CA 1
ATOM 750 C C . TYR A 1 89 ? -5.491 -0.735 4.380 1.00 97.19 89 TYR A C 1
ATOM 752 O O . TYR A 1 89 ? -5.060 -1.244 3.349 1.00 97.19 89 TYR A O 1
ATOM 760 N N . GLU A 1 90 ? -6.298 -1.364 5.221 1.00 98.00 90 GLU A N 1
ATOM 761 C CA . GLU A 1 90 ? -6.863 -2.679 4.964 1.00 98.00 90 GLU A CA 1
ATOM 762 C C . GLU A 1 90 ? -8.349 -2.677 5.299 1.00 98.00 90 GLU A C 1
ATOM 764 O O . GLU A 1 90 ? -8.767 -2.065 6.285 1.00 98.00 90 GLU A O 1
ATOM 769 N N . VAL A 1 91 ? -9.150 -3.332 4.460 1.00 97.69 91 VAL A N 1
ATOM 770 C CA . VAL A 1 91 ? -10.601 -3.368 4.631 1.00 97.69 91 VAL A CA 1
ATOM 771 C C . VAL A 1 91 ? -11.202 -4.678 4.142 1.00 97.69 91 VAL A C 1
ATOM 773 O O . VAL A 1 91 ? -10.797 -5.228 3.121 1.00 97.69 91 VAL A O 1
ATOM 776 N N . VAL A 1 92 ? -12.205 -5.167 4.870 1.00 98.25 92 VAL A N 1
ATOM 777 C CA . VAL A 1 92 ? -13.023 -6.316 4.472 1.00 98.25 92 VAL A CA 1
ATOM 778 C C . VAL A 1 92 ? -14.004 -5.898 3.379 1.00 98.25 92 VAL A C 1
ATOM 780 O O . VAL A 1 92 ? -14.614 -4.840 3.462 1.00 98.25 92 VAL A O 1
ATOM 783 N N . GLY A 1 93 ? -14.252 -6.757 2.399 1.00 98.19 93 GLY A N 1
ATOM 784 C CA . GLY A 1 93 ? -15.332 -6.583 1.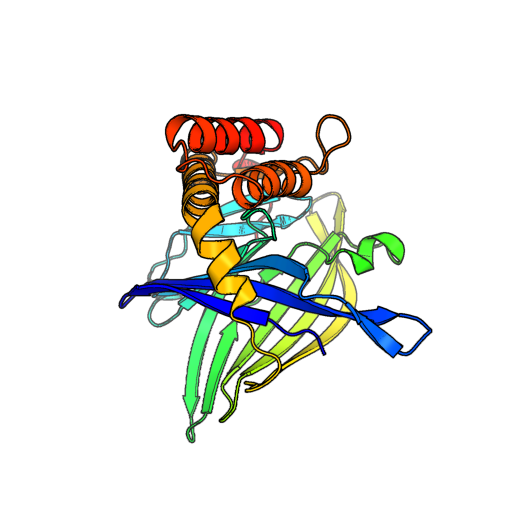438 1.00 98.19 93 GLY A CA 1
ATOM 785 C C . GLY A 1 93 ? -15.878 -7.902 0.919 1.00 98.19 93 GLY A C 1
ATOM 786 O O . GLY A 1 93 ? -15.427 -8.989 1.285 1.00 98.19 93 GLY A O 1
ATOM 787 N N . ARG A 1 94 ? -16.894 -7.819 0.068 1.00 98.25 94 ARG A N 1
ATOM 788 C CA . ARG A 1 94 ? -17.567 -8.990 -0.493 1.00 98.25 94 ARG A CA 1
ATOM 789 C C . ARG A 1 94 ? -17.596 -8.905 -2.008 1.00 98.25 94 ARG A C 1
ATOM 791 O O . ARG A 1 94 ? -18.032 -7.897 -2.553 1.00 98.25 94 ARG A O 1
ATOM 798 N N . TRP A 1 95 ? -17.201 -10.002 -2.650 1.00 98.00 95 TRP A N 1
ATOM 799 C CA . TRP A 1 95 ? -17.492 -10.245 -4.056 1.00 98.00 95 TRP A CA 1
ATOM 800 C C . TRP A 1 95 ? -18.958 -10.641 -4.228 1.00 98.00 95 TRP A C 1
ATOM 802 O O . TRP A 1 95 ? -19.473 -11.499 -3.510 1.00 98.00 95 TRP A O 1
ATOM 812 N N . ASN A 1 96 ? -19.618 -10.010 -5.187 1.00 97.81 96 ASN A N 1
ATOM 813 C CA . ASN A 1 96 ? -20.916 -10.394 -5.697 1.00 97.81 96 ASN A CA 1
ATOM 814 C C . ASN A 1 96 ? -20.774 -10.730 -7.183 1.00 97.81 96 ASN A C 1
ATOM 816 O O . ASN A 1 96 ? -20.189 -9.954 -7.940 1.00 97.81 96 ASN A O 1
ATOM 820 N N . HIS A 1 97 ? -21.328 -11.870 -7.583 1.00 96.81 97 HIS A N 1
ATOM 821 C CA . HIS A 1 97 ? -21.316 -12.337 -8.964 1.00 96.81 97 HIS A CA 1
ATOM 822 C C . HIS A 1 97 ? -22.760 -12.409 -9.447 1.00 96.81 97 HIS A C 1
ATOM 824 O O . HIS A 1 97 ? -23.552 -13.213 -8.954 1.00 96.81 97 HIS A O 1
ATOM 830 N N . THR A 1 98 ? -23.151 -11.524 -10.357 1.00 94.88 98 THR A N 1
ATOM 831 C CA . THR A 1 98 ? -24.539 -11.440 -10.831 1.00 94.88 98 THR A CA 1
ATOM 832 C C . THR A 1 98 ? -24.563 -11.007 -12.286 1.00 94.88 98 THR A C 1
ATOM 834 O O . THR A 1 98 ? -23.900 -10.044 -12.657 1.00 94.88 98 THR A O 1
ATOM 837 N N . GLY A 1 99 ? -25.321 -11.726 -13.120 1.00 91.25 99 GLY A N 1
ATOM 838 C CA . GLY A 1 99 ? -25.493 -11.373 -14.534 1.00 91.25 99 GLY A CA 1
ATOM 839 C C . GLY A 1 99 ? -24.184 -11.321 -15.330 1.00 91.25 99 GLY A C 1
ATOM 840 O O . GLY A 1 99 ? -24.050 -10.484 -16.213 1.00 91.25 99 GLY A O 1
ATOM 841 N N . GLY A 1 100 ? -23.198 -12.158 -14.983 1.00 89.81 100 GLY A N 1
ATOM 842 C CA . GLY A 1 100 ? -21.875 -12.163 -15.624 1.00 89.81 100 GLY A CA 1
ATOM 843 C C . GLY A 1 100 ? -20.928 -11.047 -15.167 1.00 89.81 100 GLY A C 1
ATOM 844 O O . GLY A 1 100 ? -19.792 -11.001 -15.627 1.00 89.81 100 GLY A O 1
ATOM 845 N N . MET A 1 101 ? -21.352 -10.180 -14.243 1.00 93.75 101 MET A N 1
ATOM 846 C CA . MET A 1 101 ? -20.499 -9.158 -13.637 1.00 93.75 101 MET A CA 1
ATOM 847 C C . MET A 1 101 ? -19.996 -9.607 -12.268 1.00 93.75 101 MET A C 1
ATOM 849 O O . MET A 1 101 ? -20.744 -10.182 -11.474 1.00 93.75 101 MET A O 1
ATOM 853 N N . SER A 1 102 ? -18.729 -9.301 -11.994 1.00 97.88 102 SER A N 1
ATOM 854 C CA . SER A 1 102 ? -18.090 -9.518 -10.698 1.00 97.88 102 SER A CA 1
ATOM 855 C C . SER A 1 102 ? -17.754 -8.174 -10.075 1.00 97.88 102 SER A C 1
ATOM 857 O O . SER A 1 102 ? -16.961 -7.412 -10.632 1.00 97.88 102 SER A O 1
ATOM 859 N N . THR A 1 103 ? -18.333 -7.912 -8.908 1.00 98.19 103 THR A N 1
ATOM 860 C CA . THR A 1 103 ? -18.141 -6.660 -8.180 1.00 98.19 103 THR A CA 1
ATOM 861 C C . THR A 1 103 ? -17.725 -6.952 -6.751 1.00 98.19 103 THR A C 1
ATOM 863 O O . THR A 1 103 ? -18.440 -7.637 -6.023 1.00 98.19 103 THR A O 1
ATOM 866 N N . TRP A 1 104 ? -16.584 -6.422 -6.327 1.00 98.50 104 TRP A N 1
ATOM 867 C CA . TRP A 1 104 ? -16.186 -6.411 -4.928 1.00 98.50 104 TRP A CA 1
ATOM 868 C C . TRP A 1 104 ? -16.514 -5.066 -4.317 1.00 98.50 104 TRP A C 1
ATOM 870 O O . TRP A 1 104 ? -16.092 -4.040 -4.839 1.00 98.50 104 TRP A O 1
ATOM 880 N N . ARG A 1 105 ? -17.223 -5.068 -3.191 1.00 98.56 105 ARG A N 1
ATOM 881 C CA . ARG A 1 105 ? -17.533 -3.855 -2.435 1.00 98.56 105 ARG A CA 1
ATOM 882 C C . ARG A 1 105 ? -16.991 -3.973 -1.021 1.00 98.56 105 ARG A C 1
ATOM 884 O O . ARG A 1 105 ? -17.288 -4.955 -0.333 1.00 98.56 105 ARG A O 1
ATOM 891 N N . SER A 1 106 ? -16.223 -2.978 -0.591 1.00 98.25 106 SER A N 1
ATOM 892 C CA . SER A 1 106 ? -15.710 -2.923 0.774 1.00 98.25 106 SER A CA 1
ATOM 893 C C . SER A 1 106 ? -16.794 -2.536 1.780 1.00 98.25 106 SER A C 1
ATOM 895 O O . SER A 1 106 ? -17.733 -1.796 1.469 1.00 98.25 106 SER A O 1
ATOM 897 N N . ASP A 1 107 ? -16.603 -2.964 3.024 1.00 97.44 107 ASP A N 1
ATOM 898 C CA . ASP A 1 107 ? -17.131 -2.256 4.183 1.00 97.44 107 ASP A CA 1
ATOM 899 C C . ASP A 1 107 ? -16.505 -0.836 4.210 1.00 97.44 107 ASP A C 1
ATOM 901 O O . ASP A 1 107 ? -15.575 -0.522 3.454 1.00 97.44 107 ASP A O 1
ATOM 905 N N . SER A 1 108 ? -17.032 0.083 5.019 1.00 96.44 108 SER A N 1
ATOM 906 C CA . SER A 1 108 ? -16.372 1.388 5.144 1.00 96.44 108 SER A CA 1
ATOM 907 C C . SER A 1 108 ? -14.983 1.186 5.785 1.00 96.44 108 SER A C 1
ATOM 909 O O . SER A 1 108 ? -14.776 0.221 6.519 1.00 96.44 108 SER A O 1
ATOM 911 N N . CYS A 1 109 ? -14.018 2.060 5.490 1.00 96.00 109 CYS A N 1
ATOM 912 C CA . CYS A 1 109 ? -12.737 2.134 6.202 1.00 96.00 109 CYS A CA 1
ATOM 913 C C . CYS A 1 109 ? -12.210 3.570 6.274 1.00 96.00 109 CYS A C 1
ATOM 9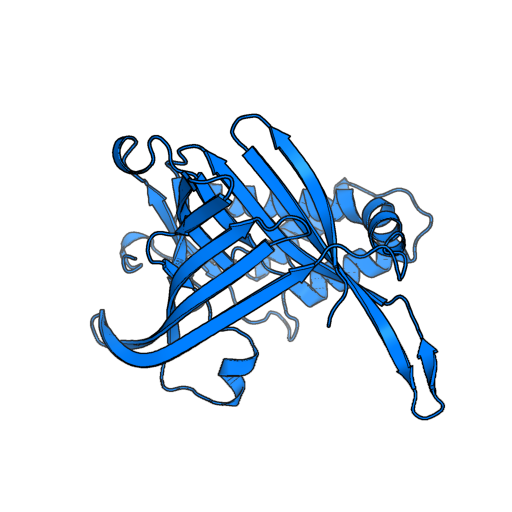15 O O . CYS A 1 109 ? -12.548 4.418 5.440 1.00 96.00 109 CYS A O 1
ATOM 917 N N . TRP A 1 110 ? -11.357 3.831 7.262 1.00 96.06 110 TRP A N 1
ATOM 918 C CA . TRP A 1 110 ? -10.507 5.016 7.313 1.00 96.06 110 TRP A CA 1
ATOM 919 C C . TRP A 1 110 ? -9.256 4.812 6.467 1.00 96.06 110 TRP A C 1
ATOM 921 O O . TRP A 1 110 ? -8.673 3.730 6.436 1.00 96.06 110 TRP A O 1
ATOM 931 N N . ARG A 1 111 ? -8.832 5.869 5.774 1.00 95.62 111 ARG A N 1
ATOM 932 C CA . ARG A 1 111 ? -7.676 5.852 4.877 1.00 95.62 111 ARG A CA 1
ATOM 933 C C . ARG A 1 111 ? -6.839 7.124 5.018 1.00 95.62 111 ARG A C 1
ATOM 935 O O . ARG A 1 111 ? -7.406 8.198 5.247 1.00 95.62 111 ARG A O 1
ATOM 942 N N . PRO A 1 112 ? -5.512 7.029 4.816 1.00 94.88 112 PRO A N 1
ATOM 943 C CA . PRO A 1 112 ? -4.643 8.195 4.749 1.00 94.88 112 PRO A CA 1
ATOM 944 C C . PRO A 1 112 ? -5.050 9.146 3.621 1.00 94.88 112 PRO A C 1
ATOM 946 O O . PRO A 1 112 ? -5.487 8.706 2.548 1.00 94.88 112 PRO A O 1
ATOM 949 N N . LEU A 1 113 ? -4.836 10.443 3.839 1.00 93.62 113 LEU A N 1
ATOM 950 C CA . LEU A 1 113 ? -5.060 11.462 2.819 1.00 93.62 113 LEU A CA 1
ATOM 951 C C . LEU A 1 113 ? -4.115 11.253 1.619 1.00 93.62 113 LEU A C 1
ATOM 953 O O . LEU A 1 113 ? -2.927 10.965 1.803 1.00 93.62 113 LEU A O 1
ATOM 957 N N . PRO A 1 114 ? -4.599 11.380 0.371 1.00 89.69 114 PRO A N 1
ATOM 958 C CA . PRO A 1 114 ? -3.726 11.403 -0.792 1.00 89.69 114 PRO A CA 1
ATOM 959 C C . PRO A 1 114 ? -2.913 12.703 -0.826 1.00 89.69 114 PRO A C 1
ATOM 961 O O . PRO A 1 114 ? -3.369 13.745 -0.364 1.00 89.69 114 PRO A O 1
ATOM 964 N N . ARG A 1 115 ? -1.722 12.660 -1.444 1.00 84.00 115 ARG A N 1
ATOM 965 C CA . ARG A 1 115 ? -0.762 13.783 -1.455 1.00 84.00 115 ARG A CA 1
ATOM 966 C C . ARG A 1 115 ? -1.372 15.130 -1.868 1.00 84.00 115 ARG A C 1
ATOM 968 O O . ARG A 1 115 ? -1.017 16.148 -1.291 1.00 84.00 115 ARG A O 1
ATOM 975 N N . ARG A 1 116 ? -2.301 15.116 -2.832 1.00 87.06 116 ARG A N 1
ATOM 976 C CA . ARG A 1 116 ? -2.994 16.311 -3.346 1.00 87.06 116 ARG A CA 1
ATOM 977 C C . ARG A 1 116 ? -3.758 17.099 -2.277 1.00 87.06 116 ARG A C 1
ATOM 979 O O . ARG A 1 116 ? -3.954 18.291 -2.446 1.00 87.06 116 ARG A O 1
ATOM 986 N N . GLU A 1 117 ? -4.201 16.448 -1.202 1.00 86.25 117 GLU A N 1
ATOM 987 C CA . GLU A 1 117 ? -5.047 17.096 -0.193 1.00 86.25 117 GLU A CA 1
ATOM 988 C C . GLU A 1 117 ? -4.231 17.986 0.746 1.00 86.25 117 GLU A C 1
ATOM 990 O O . GLU A 1 117 ? -4.708 19.053 1.121 1.00 86.25 117 GLU A O 1
ATOM 995 N N . PHE A 1 118 ? -2.976 17.621 1.041 1.00 81.00 118 PHE A N 1
ATOM 996 C CA . PHE A 1 118 ? -2.127 18.368 1.979 1.00 81.00 118 PHE A CA 1
ATOM 997 C C . PHE A 1 118 ? -1.793 19.793 1.519 1.00 81.00 118 PHE A C 1
ATOM 999 O O . PHE A 1 118 ? -1.452 20.629 2.348 1.00 81.00 118 PHE A O 1
ATOM 1006 N N . ALA A 1 119 ? -1.865 20.070 0.215 1.00 79.88 119 ALA A N 1
ATOM 1007 C CA . ALA A 1 119 ? -1.563 21.391 -0.335 1.00 79.88 119 ALA A CA 1
ATOM 1008 C C . ALA A 1 119 ? -2.784 22.325 -0.390 1.00 79.88 119 ALA A C 1
ATOM 1010 O O . ALA A 1 119 ? -2.617 23.523 -0.595 1.00 79.88 119 ALA A O 1
ATOM 1011 N N . VAL A 1 120 ? -4.002 21.789 -0.255 1.00 83.69 120 VAL A N 1
ATOM 1012 C CA . VAL A 1 120 ? -5.240 22.526 -0.571 1.00 83.69 120 VAL A CA 1
ATOM 1013 C C . VAL A 1 120 ? -6.128 22.708 0.653 1.00 83.69 120 VAL A C 1
ATOM 1015 O O . VAL A 1 120 ? -6.789 23.736 0.782 1.00 83.69 120 VAL A O 1
ATOM 1018 N N . ARG A 1 121 ? -6.173 21.719 1.551 1.00 89.56 121 ARG A N 1
ATOM 1019 C CA . ARG A 1 121 ? -7.053 21.728 2.724 1.00 89.56 121 ARG A CA 1
ATOM 1020 C C . ARG A 1 121 ? -6.339 21.179 3.953 1.00 89.56 121 ARG A C 1
ATOM 1022 O O . ARG A 1 121 ? -5.534 20.259 3.857 1.00 89.56 121 ARG A O 1
ATOM 1029 N N . SER A 1 122 ? -6.688 21.726 5.112 1.00 90.75 122 SER A N 1
ATOM 1030 C CA . SER A 1 122 ? -6.162 21.327 6.426 1.00 90.75 122 SER A CA 1
ATOM 1031 C C . SER A 1 122 ? -7.262 21.071 7.463 1.00 90.75 122 SER A C 1
ATOM 1033 O O . SER A 1 122 ? -6.970 20.756 8.613 1.00 90.75 122 SER A O 1
ATOM 1035 N N . ASP A 1 123 ? -8.531 21.179 7.066 1.00 93.12 123 ASP A N 1
ATOM 1036 C CA . ASP A 1 123 ? -9.699 21.113 7.945 1.00 93.12 123 ASP A CA 1
ATOM 1037 C C . ASP A 1 123 ? -10.169 19.682 8.253 1.00 93.12 123 ASP A C 1
ATOM 1039 O O . ASP A 1 123 ? -11.195 19.500 8.899 1.00 93.12 123 ASP A O 1
ATOM 1043 N N . TYR A 1 124 ? -9.433 18.660 7.806 1.00 94.12 124 TYR A N 1
ATOM 1044 C CA . TYR A 1 124 ? -9.741 17.256 8.067 1.00 94.12 124 TYR A CA 1
ATOM 1045 C C . TYR A 1 124 ? -8.493 16.370 7.989 1.00 94.12 124 TYR A C 1
ATOM 1047 O O . TYR A 1 124 ? -7.478 16.754 7.409 1.00 94.12 124 TYR A O 1
ATOM 1055 N N . GLN A 1 125 ? -8.555 15.182 8.595 1.00 92.94 125 GLN A N 1
ATOM 1056 C CA . GLN A 1 125 ? -7.369 14.345 8.832 1.00 92.94 125 GLN A CA 1
ATOM 1057 C C . GLN A 1 125 ? -7.483 12.950 8.211 1.00 92.94 125 GLN A C 1
ATOM 1059 O O . GLN A 1 125 ? -6.467 12.283 8.005 1.00 92.94 125 GLN A O 1
ATOM 1064 N N . VAL A 1 126 ? -8.700 12.490 7.901 1.00 94.44 126 VAL A N 1
ATOM 1065 C CA . VAL A 1 126 ? -8.943 11.128 7.412 1.00 94.44 126 VAL A CA 1
ATOM 1066 C C . VAL A 1 126 ? -9.958 11.124 6.275 1.00 94.44 126 VAL A C 1
ATOM 1068 O O . VAL A 1 126 ? -10.917 11.895 6.270 1.00 94.44 126 VAL A O 1
ATOM 1071 N N . LEU A 1 127 ? -9.768 10.221 5.311 1.00 95.56 127 LEU A N 1
ATOM 1072 C CA . LEU A 1 127 ? -10.830 9.840 4.384 1.00 95.56 127 LEU A CA 1
ATOM 1073 C C . LEU A 1 127 ? -11.541 8.601 4.911 1.00 95.56 127 LEU A C 1
ATOM 1075 O O . LEU A 1 127 ? -10.930 7.538 5.011 1.00 95.56 127 LEU A O 1
ATOM 1079 N N . GLN A 1 128 ? -12.835 8.710 5.179 1.00 96.62 128 GLN A N 1
ATOM 1080 C CA . GLN A 1 128 ? -13.682 7.563 5.488 1.00 96.62 128 GLN A CA 1
ATOM 1081 C C . GLN A 1 128 ? -14.489 7.194 4.256 1.00 96.62 128 GLN A C 1
ATOM 1083 O O . GLN A 1 128 ? -15.061 8.065 3.614 1.00 96.62 128 GLN A O 1
ATOM 1088 N N . GLY A 1 129 ? -14.556 5.925 3.881 1.00 96.06 129 GLY A N 1
ATOM 1089 C CA . GLY A 1 129 ? -15.360 5.598 2.713 1.00 96.06 129 GLY A CA 1
ATOM 1090 C C . GLY A 1 129 ? -15.447 4.136 2.373 1.00 96.06 129 GLY A C 1
ATOM 1091 O O . GLY A 1 129 ? -14.765 3.305 2.961 1.00 96.06 129 GLY A O 1
ATOM 1092 N N . VAL A 1 130 ? -16.304 3.866 1.401 1.00 97.75 130 VAL A N 1
ATOM 1093 C CA . VAL A 1 130 ? -16.409 2.577 0.723 1.00 97.75 130 VAL A CA 1
ATOM 1094 C C . VAL A 1 130 ? -15.771 2.702 -0.650 1.00 97.75 130 VAL A C 1
ATOM 1096 O O . VAL A 1 130 ? -15.787 3.776 -1.263 1.00 97.75 130 VAL A O 1
ATOM 1099 N N . HIS A 1 131 ? -15.213 1.612 -1.150 1.00 95.62 131 HIS A N 1
ATOM 1100 C CA . HIS A 1 131 ? -14.835 1.524 -2.550 1.00 95.62 131 HIS A CA 1
ATOM 1101 C C . HIS A 1 131 ? -15.294 0.206 -3.166 1.00 95.62 131 HIS A C 1
ATOM 1103 O O . HIS A 1 131 ? -15.562 -0.775 -2.471 1.00 95.62 131 HIS A O 1
ATOM 1109 N N . GLU A 1 132 ? -15.447 0.224 -4.480 1.00 98.12 132 GLU A N 1
ATOM 1110 C CA . GLU A 1 132 ? -16.020 -0.871 -5.238 1.00 98.12 132 GLU A CA 1
ATOM 1111 C C . GLU A 1 132 ? -15.194 -1.112 -6.497 1.00 98.12 132 GLU A C 1
ATOM 1113 O O . GLU A 1 132 ? -14.889 -0.170 -7.230 1.00 98.12 132 GLU A O 1
ATOM 1118 N N . LEU A 1 133 ? -14.817 -2.366 -6.727 1.00 97.94 133 LEU A N 1
ATOM 1119 C CA . LEU A 1 133 ? -14.123 -2.821 -7.923 1.00 97.94 133 LEU A CA 1
ATOM 1120 C C . LEU A 1 133 ? -15.093 -3.645 -8.754 1.00 97.94 133 LEU A C 1
ATOM 1122 O O . LEU A 1 133 ? -15.568 -4.676 -8.288 1.00 97.94 133 LEU A O 1
ATOM 1126 N N . THR A 1 134 ? -15.358 -3.217 -9.981 1.00 97.94 134 THR A N 1
ATOM 1127 C CA . THR A 1 134 ? -16.163 -3.976 -10.939 1.00 97.94 134 THR A CA 1
ATOM 1128 C C . THR A 1 134 ? -15.282 -4.414 -12.092 1.00 97.94 134 THR A C 1
ATOM 1130 O O . THR A 1 134 ? -14.676 -3.579 -12.765 1.00 97.94 134 THR A O 1
ATOM 1133 N N . ILE A 1 135 ? -15.209 -5.723 -12.314 1.00 97.06 135 ILE A N 1
ATOM 1134 C CA . ILE A 1 135 ? -14.464 -6.302 -13.432 1.00 97.06 135 ILE A CA 1
ATOM 1135 C C . ILE A 1 135 ? -15.255 -6.079 -14.721 1.00 97.06 135 ILE A C 1
ATOM 1137 O O . ILE A 1 135 ? -16.452 -6.363 -14.778 1.00 97.06 135 ILE A O 1
ATOM 1141 N N . THR A 1 136 ? -14.583 -5.571 -15.750 1.00 93.69 136 THR A N 1
ATOM 1142 C CA . THR A 1 136 ? -15.137 -5.388 -17.096 1.00 93.69 136 THR A CA 1
ATOM 1143 C C . THR A 1 136 ? -14.495 -6.381 -18.063 1.00 93.69 136 THR A C 1
ATOM 1145 O O . THR A 1 136 ? -13.513 -7.044 -17.736 1.00 93.69 136 THR A O 1
ATOM 1148 N N . SER A 1 137 ? -15.024 -6.487 -19.284 1.00 92.19 137 SER A N 1
ATOM 1149 C CA . SER A 1 137 ? -14.473 -7.383 -20.313 1.00 92.19 137 SER A CA 1
ATOM 1150 C C . SER A 1 137 ? -13.030 -7.055 -20.717 1.00 92.19 137 SER A C 1
ATOM 1152 O O . SER A 1 137 ? -12.332 -7.920 -21.238 1.00 92.19 137 SER A O 1
ATOM 1154 N N . ASN A 1 138 ? -12.583 -5.817 -20.495 1.00 91.88 138 ASN A N 1
ATOM 1155 C CA . ASN A 1 138 ? -11.271 -5.320 -20.899 1.00 91.88 138 ASN A CA 1
ATOM 1156 C C . ASN A 1 138 ? -10.473 -4.678 -19.752 1.00 91.88 138 ASN A C 1
ATOM 1158 O O . ASN A 1 138 ? -9.515 -3.963 -20.021 1.00 91.88 138 ASN A O 1
ATOM 1162 N N . GLY A 1 139 ? -10.843 -4.897 -18.488 1.00 94.62 139 GLY A N 1
ATOM 1163 C CA . GLY A 1 139 ? -10.161 -4.288 -17.347 1.00 94.62 139 GLY A CA 1
ATOM 1164 C C . GLY A 1 139 ? -11.033 -4.244 -16.098 1.00 94.62 139 GLY A C 1
ATOM 1165 O O . GLY A 1 139 ? -11.702 -5.221 -15.761 1.00 94.62 139 GLY A O 1
ATOM 1166 N N . TRP A 1 140 ? -11.010 -3.120 -15.383 1.00 96.38 140 TRP A N 1
ATOM 1167 C CA . TRP A 1 140 ? -11.873 -2.909 -14.222 1.00 96.38 140 TRP A CA 1
ATOM 1168 C C . TRP A 1 140 ? -12.146 -1.428 -13.968 1.00 96.38 140 TRP A C 1
ATOM 1170 O O . TRP A 1 140 ? -11.389 -0.537 -14.356 1.00 96.38 140 TRP A O 1
ATOM 1180 N N . VAL A 1 141 ? -13.246 -1.161 -13.273 1.00 97.38 141 VAL A N 1
ATOM 1181 C CA . VAL A 1 141 ? -13.597 0.166 -12.767 1.00 97.38 141 VAL A CA 1
ATOM 1182 C C . VAL A 1 141 ? -13.513 0.142 -11.252 1.00 97.38 141 VAL A C 1
ATOM 1184 O O . VAL A 1 141 ? -14.038 -0.759 -10.603 1.00 97.38 141 VAL A O 1
ATOM 1187 N N . HIS A 1 142 ? -12.867 1.155 -10.689 1.00 97.31 142 HIS A N 1
ATOM 1188 C CA . HIS A 1 142 ? -12.779 1.396 -9.260 1.00 97.31 142 HIS A CA 1
ATOM 1189 C C . HIS A 1 142 ? -13.550 2.661 -8.914 1.00 97.31 142 HIS A C 1
ATOM 1191 O O . HIS A 1 142 ? -13.156 3.756 -9.311 1.00 97.31 142 HIS A O 1
ATOM 1197 N N . THR A 1 143 ? -14.642 2.523 -8.169 1.00 98.00 143 THR A N 1
ATOM 1198 C CA . THR A 1 143 ? -15.398 3.670 -7.657 1.00 98.00 143 THR A CA 1
ATOM 1199 C C . THR A 1 143 ? -15.168 3.841 -6.164 1.00 98.00 143 THR A C 1
ATOM 1201 O O . THR A 1 143 ? -14.945 2.876 -5.432 1.00 98.00 143 THR A O 1
ATOM 1204 N N . GLN A 1 144 ? -15.180 5.083 -5.696 1.00 97.44 144 GLN A N 1
ATOM 1205 C CA . GLN A 1 144 ? -14.900 5.430 -4.308 1.00 97.44 144 GLN A CA 1
ATOM 1206 C C . GLN A 1 144 ? -15.915 6.467 -3.834 1.00 97.44 144 GLN A C 1
ATOM 1208 O O . GLN A 1 144 ? -16.123 7.473 -4.505 1.00 97.44 144 GLN A O 1
ATOM 1213 N N . GLN A 1 145 ? -16.521 6.240 -2.669 1.00 97.88 145 GLN A N 1
ATOM 1214 C CA . GLN A 1 145 ? -17.358 7.229 -1.990 1.00 97.88 145 GLN A CA 1
ATOM 1215 C C . GLN A 1 145 ? -16.654 7.629 -0.701 1.00 97.88 145 GLN A C 1
ATOM 1217 O O . GLN A 1 145 ? -16.570 6.832 0.234 1.00 97.88 145 GLN A O 1
ATOM 1222 N N . ASN A 1 146 ? -16.106 8.840 -0.680 1.00 96.75 146 ASN A N 1
ATOM 1223 C CA . ASN A 1 146 ? -15.197 9.303 0.358 1.00 96.75 146 ASN A CA 1
ATOM 1224 C C . ASN A 1 146 ? -15.833 10.465 1.119 1.00 96.75 146 ASN A C 1
ATOM 1226 O O . ASN A 1 146 ? -16.184 11.475 0.525 1.00 96.75 146 ASN A O 1
ATOM 1230 N N . GLN A 1 147 ? -15.932 10.351 2.432 1.00 97.25 147 GLN A N 1
ATOM 1231 C CA . GLN A 1 147 ? -16.206 11.443 3.352 1.00 97.25 147 GLN A CA 1
ATOM 1232 C C . GLN A 1 147 ? -14.876 12.014 3.850 1.00 97.25 147 GLN A C 1
ATOM 1234 O O . GLN A 1 147 ? -13.964 11.264 4.213 1.00 97.25 147 GLN A O 1
ATOM 1239 N N . LYS A 1 148 ? -14.767 13.343 3.857 1.00 96.06 148 LYS A N 1
ATOM 1240 C CA . LYS A 1 148 ? -13.645 14.085 4.439 1.00 96.06 148 LYS A CA 1
ATOM 1241 C C . LYS A 1 148 ? -13.942 14.274 5.923 1.00 96.06 148 LYS A C 1
ATOM 1243 O O . LYS A 1 148 ? -14.894 14.975 6.264 1.00 96.06 148 LYS A O 1
ATOM 1248 N N . VAL A 1 149 ? -13.188 13.588 6.779 1.00 95.56 149 VAL A N 1
ATOM 1249 C CA . VAL A 1 149 ? -13.483 13.463 8.210 1.00 95.56 149 VAL A CA 1
ATOM 1250 C C . VAL A 1 149 ? -12.481 14.248 9.045 1.00 95.56 149 VAL A C 1
ATOM 1252 O O . VAL A 1 149 ? -11.277 13.968 9.019 1.00 95.56 149 VAL A O 1
ATOM 1255 N N . ALA A 1 150 ? -12.995 15.231 9.781 1.00 94.69 150 ALA A N 1
ATOM 1256 C CA . ALA A 1 150 ? -12.247 16.002 10.758 1.00 94.69 150 ALA A CA 1
ATOM 1257 C C . ALA A 1 150 ? -12.312 15.323 12.128 1.00 94.69 150 ALA A C 1
ATOM 1259 O O . ALA A 1 150 ? -13.382 14.899 12.577 1.00 94.69 150 ALA A O 1
ATOM 1260 N N . LEU A 1 151 ? -11.151 15.211 12.767 1.00 91.19 151 LEU A N 1
ATOM 1261 C CA . LEU A 1 151 ? -10.969 14.608 14.080 1.00 91.19 151 LEU A CA 1
ATOM 1262 C C . LEU A 1 151 ? -10.713 15.726 15.096 1.00 91.19 151 LEU A C 1
ATOM 1264 O O . LEU A 1 151 ? -9.659 16.358 15.079 1.00 91.19 151 LEU A O 1
ATOM 1268 N N . GLY A 1 152 ? -11.700 15.984 15.950 1.00 84.81 152 GLY A N 1
ATOM 1269 C CA . GLY A 1 152 ? -11.636 16.961 17.033 1.00 84.81 152 GLY A CA 1
ATOM 1270 C C . GLY A 1 152 ? -11.163 16.362 18.360 1.00 84.81 152 GLY A C 1
ATOM 1271 O O . GLY A 1 152 ? -10.890 15.163 18.482 1.00 84.81 152 GLY A O 1
ATOM 1272 N N . GLU A 1 153 ? -11.086 17.210 19.385 1.00 81.38 153 GLU A N 1
ATOM 1273 C CA . GLU A 1 153 ? -10.722 16.797 20.742 1.00 81.38 153 GLU A CA 1
ATOM 1274 C C . GLU A 1 153 ? -11.699 15.757 21.313 1.00 81.38 153 GLU A C 1
ATOM 1276 O O . GLU A 1 153 ? -12.871 15.689 20.938 1.00 81.38 153 GLU A O 1
ATOM 1281 N N . GLY A 1 154 ? -11.203 14.895 22.206 1.00 76.69 154 GLY A N 1
ATOM 1282 C CA . GLY A 1 154 ? -12.025 13.871 22.862 1.00 76.69 154 GLY A CA 1
ATOM 1283 C C . GLY A 1 154 ? -12.628 12.817 21.921 1.00 76.69 154 GLY A C 1
ATOM 1284 O O . GLY A 1 154 ? -13.514 12.077 22.341 1.00 76.69 154 GLY A O 1
ATOM 1285 N N . GLY A 1 155 ? -12.168 12.734 20.666 1.00 79.31 155 GLY A N 1
ATOM 1286 C CA . GLY A 1 155 ? -12.693 11.801 19.666 1.00 79.31 155 GLY A CA 1
ATOM 1287 C C . GLY A 1 155 ? -13.928 12.310 18.920 1.00 79.31 155 GLY A C 1
ATOM 1288 O O . GLY A 1 155 ? -14.634 11.508 18.309 1.00 79.31 155 GLY A O 1
ATOM 1289 N N . GLN A 1 156 ? -14.210 13.617 18.957 1.00 86.19 156 GLN A N 1
ATOM 1290 C CA . GLN A 1 156 ? -15.274 14.204 18.146 1.00 86.19 156 GLN A CA 1
ATOM 1291 C C . GLN A 1 156 ? -14.982 14.005 16.652 1.00 86.19 156 GLN A C 1
ATOM 1293 O O . GLN A 1 156 ? -13.869 14.233 16.186 1.00 86.19 156 GLN A O 1
ATOM 1298 N N . ILE A 1 157 ? -15.998 13.601 15.894 1.00 91.25 157 ILE A N 1
ATOM 1299 C CA . ILE A 1 157 ? -15.905 13.360 14.453 1.00 91.25 157 ILE A CA 1
ATOM 1300 C C . ILE A 1 157 ? -16.895 14.283 13.741 1.00 91.25 157 ILE A C 1
ATOM 1302 O O . ILE A 1 157 ? -18.069 14.327 14.112 1.00 91.25 157 ILE A O 1
ATOM 1306 N N . SER A 1 158 ? -16.447 14.988 12.701 1.00 95.00 158 SER A N 1
ATOM 1307 C CA . SER A 1 158 ? -17.330 15.738 11.800 1.00 95.00 158 SER A CA 1
ATOM 1308 C C . SER A 1 158 ? -16.984 15.492 10.330 1.00 95.00 158 SER A C 1
ATOM 1310 O O . SER A 1 158 ? -15.834 15.247 9.966 1.00 95.00 158 SER A O 1
ATOM 1312 N N . ILE A 1 159 ? -18.004 15.521 9.470 1.00 96.56 159 ILE A N 1
ATOM 1313 C CA . ILE A 1 159 ? -17.846 15.366 8.021 1.00 96.56 159 ILE A CA 1
ATOM 1314 C C . ILE A 1 159 ? -17.868 16.758 7.398 1.00 96.56 159 ILE A C 1
ATOM 1316 O O . ILE A 1 159 ? -18.875 17.458 7.475 1.00 96.56 159 ILE A O 1
ATOM 1320 N N . VAL A 1 160 ? -16.766 17.140 6.757 1.00 96.50 160 VAL A N 1
ATOM 1321 C CA . VAL A 1 160 ? -16.568 18.478 6.164 1.00 96.50 160 VAL A CA 1
ATOM 1322 C C . VAL A 1 160 ? -16.622 18.464 4.633 1.00 96.50 160 VAL A C 1
ATOM 1324 O O . VAL A 1 160 ? -16.297 19.445 3.959 1.00 96.50 160 VAL A O 1
ATOM 1327 N N . GLY A 1 161 ? -16.988 17.322 4.054 1.00 95.88 161 GLY A N 1
ATOM 1328 C CA . GLY A 1 161 ? -17.164 17.179 2.619 1.00 95.88 161 GLY A CA 1
ATOM 1329 C C . GLY A 1 161 ? -17.295 15.734 2.170 1.00 95.88 161 GLY A C 1
ATOM 1330 O O . GLY A 1 161 ? -17.052 14.793 2.929 1.00 95.88 161 GLY A O 1
ATOM 1331 N N . GLN A 1 162 ? -17.645 15.577 0.898 1.00 95.94 162 GLN A N 1
ATOM 1332 C CA . GLN A 1 162 ? -17.747 14.290 0.231 1.00 95.94 162 GLN A CA 1
ATOM 1333 C C . GLN A 1 162 ? -17.105 14.368 -1.157 1.00 95.94 162 GLN A C 1
ATOM 1335 O O . GLN A 1 162 ? -17.175 15.393 -1.829 1.00 95.94 162 GLN A O 1
ATOM 1340 N N . GLU A 1 163 ? -16.468 13.281 -1.570 1.00 94.94 163 GLU A N 1
ATOM 1341 C CA . GLU A 1 163 ? -15.825 13.107 -2.867 1.00 94.94 163 GLU A CA 1
ATOM 1342 C C . GLU A 1 163 ? -16.259 11.764 -3.461 1.00 94.94 163 GLU A C 1
ATOM 1344 O O . GLU A 1 163 ? -16.236 10.732 -2.785 1.00 94.94 163 GLU A O 1
ATOM 1349 N N . LEU A 1 164 ? -16.632 11.785 -4.739 1.00 96.62 164 LEU A N 1
ATOM 1350 C CA . LEU A 1 164 ? -16.840 10.588 -5.544 1.00 96.62 164 LEU A CA 1
ATOM 1351 C C . LEU A 1 164 ? -15.650 10.434 -6.490 1.00 96.62 164 LEU A C 1
ATOM 1353 O O . LEU A 1 164 ? -15.392 11.308 -7.314 1.00 96.62 164 LEU A O 1
ATOM 1357 N N . GLY A 1 165 ? -14.916 9.335 -6.344 1.00 95.25 165 GLY A N 1
ATOM 1358 C CA . GLY A 1 165 ? -13.779 8.994 -7.194 1.00 95.25 165 GLY A CA 1
ATOM 1359 C C . GLY A 1 165 ? -14.147 7.892 -8.178 1.00 95.25 165 GLY A C 1
ATOM 1360 O O . GLY A 1 165 ? -14.845 6.946 -7.810 1.00 95.25 165 GLY A O 1
ATOM 1361 N N . ILE A 1 166 ? -13.661 8.000 -9.413 1.00 96.38 166 ILE A N 1
ATOM 1362 C CA . ILE A 1 166 ? -13.785 6.961 -10.437 1.00 96.38 166 ILE A CA 1
ATOM 1363 C C . ILE A 1 166 ? -12.422 6.803 -11.105 1.00 96.38 166 ILE A C 1
ATOM 1365 O O . ILE A 1 166 ? -11.920 7.742 -11.718 1.00 96.38 166 ILE A O 1
ATOM 1369 N N . ASN A 1 167 ? -11.852 5.606 -11.010 1.00 94.81 167 ASN A N 1
ATOM 1370 C CA . ASN A 1 167 ? -10.675 5.204 -11.768 1.00 94.81 167 ASN A CA 1
ATOM 1371 C C . ASN A 1 167 ? -11.084 4.084 -12.727 1.00 94.81 167 ASN A C 1
ATOM 1373 O O . ASN A 1 167 ? -11.741 3.122 -12.327 1.00 94.81 167 ASN A O 1
ATOM 1377 N N . ARG A 1 168 ? -10.698 4.201 -13.996 1.00 95.31 168 ARG A N 1
ATOM 1378 C CA . ARG A 1 168 ? -10.929 3.177 -15.018 1.00 95.31 168 ARG A CA 1
ATOM 1379 C C . ARG A 1 168 ? -9.584 2.605 -15.431 1.00 95.31 168 ARG A C 1
ATOM 1381 O O . ARG A 1 168 ? -8.675 3.360 -15.759 1.00 95.31 168 ARG A O 1
ATOM 1388 N N . TYR A 1 169 ? -9.498 1.287 -15.437 1.00 95.19 169 TYR A N 1
ATOM 1389 C CA . TYR A 1 169 ? -8.342 0.534 -15.885 1.00 95.19 169 TYR A CA 1
ATOM 1390 C C . TYR A 1 169 ? -8.750 -0.245 -17.122 1.00 95.19 169 TYR A C 1
ATOM 1392 O O . TYR A 1 169 ? -9.780 -0.920 -17.133 1.00 95.19 169 TYR A O 1
ATOM 1400 N N . GLU A 1 170 ? -7.952 -0.113 -18.168 1.00 95.31 170 GLU A N 1
ATOM 1401 C CA . GLU A 1 170 ? -8.177 -0.747 -19.456 1.00 95.31 170 GLU A CA 1
ATOM 1402 C C . GLU A 1 170 ? -6.902 -1.472 -19.856 1.00 95.31 170 GLU A C 1
ATOM 1404 O O . GLU A 1 170 ? -5.801 -0.931 -19.747 1.00 95.31 170 GLU A O 1
ATOM 1409 N N . ARG A 1 171 ? -7.058 -2.720 -20.284 1.00 94.44 171 ARG A N 1
ATOM 1410 C CA . ARG A 1 171 ? -5.970 -3.522 -20.810 1.00 94.44 171 ARG A CA 1
ATOM 1411 C C . ARG A 1 171 ? -5.524 -2.922 -22.135 1.00 94.44 171 ARG A C 1
ATOM 1413 O O . ARG A 1 171 ? -6.340 -2.706 -23.027 1.00 94.44 171 ARG A O 1
ATOM 1420 N N . ILE A 1 172 ? -4.223 -2.716 -22.258 1.00 93.38 172 ILE A N 1
ATOM 1421 C CA . ILE A 1 172 ? -3.588 -2.195 -23.464 1.00 93.38 172 ILE A CA 1
ATOM 1422 C C . ILE A 1 172 ? -2.671 -3.252 -24.077 1.00 93.38 172 ILE A C 1
ATOM 1424 O O . ILE A 1 172 ? -2.198 -4.151 -23.379 1.00 93.38 172 ILE A O 1
ATOM 1428 N N . SER A 1 173 ? -2.430 -3.137 -25.379 1.00 91.81 173 SER A N 1
ATOM 1429 C CA . SER A 1 173 ? -1.386 -3.881 -26.094 1.00 91.81 173 SER A CA 1
ATOM 1430 C C . SER A 1 173 ? -0.140 -3.032 -26.350 1.00 91.81 173 SER A C 1
ATOM 1432 O O . SER A 1 173 ? 0.938 -3.585 -26.529 1.00 91.81 173 SER A O 1
ATOM 1434 N N . GLU A 1 174 ? -0.286 -1.704 -26.362 1.00 90.00 174 GLU A N 1
ATOM 1435 C CA . GLU A 1 174 ? 0.787 -0.746 -26.619 1.00 90.00 174 GLU A CA 1
ATOM 1436 C C . GLU A 1 174 ? 0.620 0.503 -25.736 1.00 90.00 174 GLU A C 1
ATOM 1438 O O . GLU A 1 174 ? -0.520 0.897 -25.457 1.00 90.00 174 GLU A O 1
ATOM 1443 N N . PRO A 1 175 ? 1.723 1.151 -25.313 1.00 87.69 175 PRO A N 1
ATOM 1444 C CA . PRO A 1 175 ? 3.121 0.737 -25.496 1.00 87.69 175 PRO A CA 1
ATOM 1445 C C . PRO A 1 175 ? 3.478 -0.519 -24.680 1.00 87.69 175 PRO A C 1
ATOM 1447 O O . PRO A 1 175 ? 2.748 -0.910 -23.768 1.00 87.69 175 PRO A O 1
ATOM 1450 N N . SER A 1 176 ? 4.603 -1.162 -25.014 1.00 89.19 176 SER A N 1
ATOM 1451 C CA . SER A 1 176 ? 5.105 -2.312 -24.249 1.00 89.19 176 SER A CA 1
ATOM 1452 C C . SER A 1 176 ? 5.418 -1.917 -22.805 1.00 89.19 176 SER A C 1
ATOM 1454 O O . SER A 1 176 ? 5.995 -0.862 -22.549 1.00 89.19 176 SER A O 1
ATOM 1456 N N . LEU A 1 177 ? 5.072 -2.791 -21.860 1.00 93.19 177 LEU A N 1
ATOM 1457 C CA . LEU A 1 177 ? 5.316 -2.588 -20.430 1.00 93.19 177 LEU A CA 1
ATOM 1458 C C . LEU A 1 177 ? 6.459 -3.458 -19.888 1.00 93.19 177 LEU A C 1
ATOM 1460 O O . LEU A 1 177 ? 6.686 -3.470 -18.681 1.00 93.19 177 LEU A O 1
ATOM 1464 N N . VAL A 1 178 ? 7.203 -4.142 -20.768 1.00 92.94 178 VAL A N 1
ATOM 1465 C CA . VAL A 1 178 ? 8.269 -5.096 -20.400 1.00 92.94 178 VAL A CA 1
ATOM 1466 C C . VAL A 1 178 ? 9.363 -4.477 -19.527 1.00 92.94 178 VAL A C 1
ATOM 1468 O O . VAL A 1 178 ? 9.945 -5.155 -18.691 1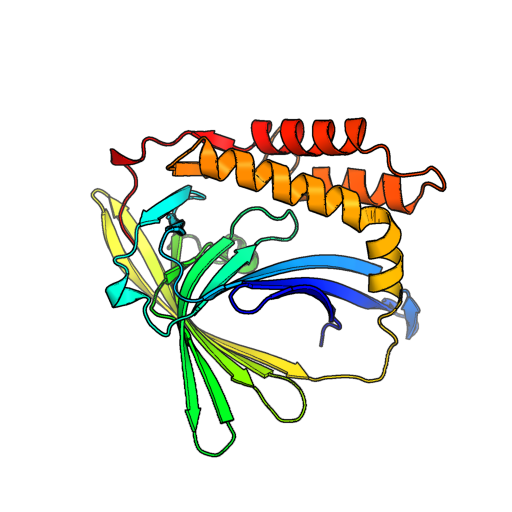.00 92.94 178 VAL A O 1
ATOM 1471 N N . ALA A 1 179 ? 9.597 -3.166 -19.647 1.00 93.81 179 ALA A N 1
ATOM 1472 C CA . ALA A 1 179 ? 10.559 -2.459 -18.805 1.00 93.81 179 ALA A CA 1
ATOM 1473 C C . ALA A 1 179 ? 10.236 -2.599 -17.304 1.00 93.81 179 ALA A C 1
ATOM 1475 O O . ALA A 1 179 ? 11.150 -2.652 -16.486 1.00 93.81 179 ALA A O 1
ATOM 1476 N N . ALA A 1 180 ? 8.954 -2.721 -16.936 1.00 95.12 180 ALA A N 1
ATOM 1477 C CA . ALA A 1 180 ? 8.564 -2.999 -15.558 1.00 95.12 180 ALA A CA 1
ATOM 1478 C C . ALA A 1 180 ? 9.034 -4.379 -15.081 1.00 95.12 180 ALA A C 1
ATOM 1480 O O . ALA A 1 180 ? 9.453 -4.500 -13.932 1.00 95.12 180 ALA A O 1
ATOM 1481 N N . GLU A 1 181 ? 8.970 -5.396 -15.941 1.00 93.81 181 GLU A N 1
ATOM 1482 C CA . GLU A 1 181 ? 9.439 -6.751 -15.635 1.00 93.81 181 GLU A CA 1
ATOM 1483 C C . GLU A 1 181 ? 10.964 -6.766 -15.492 1.00 93.81 181 GLU A C 1
ATOM 1485 O O . GLU A 1 181 ? 11.469 -7.229 -14.474 1.00 93.81 181 GLU A O 1
ATOM 1490 N N . THR A 1 182 ? 11.695 -6.149 -16.427 1.00 93.19 182 THR A N 1
ATOM 1491 C CA . THR A 1 182 ? 13.165 -6.054 -16.371 1.00 93.19 182 THR A CA 1
ATOM 1492 C C . THR A 1 182 ? 13.658 -5.335 -15.111 1.00 93.19 182 THR A C 1
ATOM 1494 O O . THR A 1 182 ? 14.587 -5.793 -14.448 1.00 93.19 182 THR A O 1
ATOM 1497 N N . THR A 1 183 ? 13.023 -4.225 -14.718 1.00 93.81 183 THR A N 1
ATOM 1498 C CA . THR A 1 183 ? 13.340 -3.553 -13.446 1.00 93.81 183 THR A CA 1
ATOM 1499 C C . THR A 1 183 ? 13.019 -4.444 -12.240 1.00 93.81 183 THR A C 1
ATOM 1501 O O . THR A 1 183 ? 13.741 -4.440 -11.237 1.00 93.81 183 THR A O 1
ATOM 1504 N N . TRP A 1 184 ? 11.938 -5.223 -12.315 1.00 95.19 184 TRP A N 1
ATOM 1505 C CA . TRP A 1 184 ? 11.534 -6.119 -11.237 1.00 95.19 184 TRP A CA 1
ATOM 1506 C C . TRP A 1 184 ? 12.476 -7.315 -11.075 1.00 95.19 184 TRP A C 1
ATOM 1508 O O . TRP A 1 184 ? 12.721 -7.725 -9.945 1.00 95.19 184 TRP A O 1
ATOM 1518 N N . GLU A 1 185 ? 13.065 -7.836 -12.151 1.00 94.50 185 GLU A N 1
ATOM 1519 C CA . GLU A 1 185 ? 14.091 -8.887 -12.079 1.00 94.50 185 GLU A CA 1
ATOM 1520 C C . GLU A 1 185 ? 15.300 -8.448 -11.242 1.00 94.50 185 GLU A C 1
ATOM 1522 O O . GLU A 1 185 ? 15.811 -9.226 -10.438 1.00 94.50 185 GLU A O 1
ATOM 1527 N N . LYS A 1 186 ? 15.714 -7.180 -11.365 1.00 95.25 186 LYS A N 1
ATOM 1528 C CA . LYS A 1 186 ? 16.845 -6.627 -10.604 1.00 95.25 186 LYS A CA 1
ATOM 1529 C C . LYS A 1 186 ? 16.504 -6.288 -9.152 1.00 95.25 186 LYS A C 1
ATO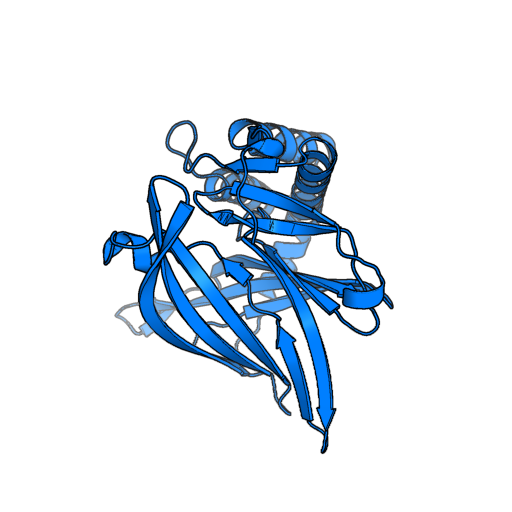M 1531 O O . LYS A 1 186 ? 17.341 -6.425 -8.265 1.00 95.25 186 LYS A O 1
ATOM 1536 N N . THR A 1 187 ? 15.283 -5.820 -8.889 1.00 96.69 187 THR A N 1
ATOM 1537 C CA . THR A 1 187 ? 14.915 -5.233 -7.582 1.00 96.69 187 THR A CA 1
ATOM 1538 C C . THR A 1 187 ? 13.943 -6.080 -6.759 1.00 96.69 187 THR A C 1
ATOM 1540 O O . THR A 1 187 ? 13.710 -5.795 -5.582 1.00 96.69 187 THR A O 1
ATOM 1543 N N . GLY A 1 188 ? 13.361 -7.125 -7.345 1.00 96.50 188 GLY A N 1
ATOM 1544 C CA . GLY A 1 188 ? 12.259 -7.894 -6.770 1.00 96.50 188 GLY A CA 1
ATOM 1545 C C . GLY A 1 188 ? 12.612 -8.596 -5.460 1.00 96.50 188 GLY A C 1
ATOM 1546 O O . GLY A 1 188 ? 11.809 -8.566 -4.521 1.00 96.50 188 GLY A O 1
ATOM 1547 N N . GLU A 1 189 ? 13.819 -9.166 -5.358 1.00 97.81 189 GLU A N 1
ATOM 1548 C CA . GLU A 1 189 ? 14.301 -9.790 -4.116 1.00 97.81 189 GLU A CA 1
ATOM 1549 C C . GLU A 1 189 ? 14.512 -8.752 -3.004 1.00 97.81 189 GLU A C 1
ATOM 1551 O O . GLU A 1 189 ? 14.125 -8.988 -1.860 1.00 97.81 189 GLU A O 1
ATOM 1556 N N . TYR A 1 190 ? 14.979 -7.545 -3.333 1.00 98.50 190 TYR A N 1
ATOM 1557 C CA . TYR A 1 190 ? 15.040 -6.464 -2.352 1.00 98.50 190 TYR A CA 1
ATOM 1558 C C . TYR A 1 190 ? 13.652 -6.043 -1.863 1.00 98.50 190 TYR A C 1
ATOM 1560 O O . TYR A 1 190 ? 13.425 -5.931 -0.658 1.00 98.50 190 TYR A O 1
ATOM 1568 N N . TRP A 1 191 ? 12.678 -5.873 -2.761 1.00 98.31 191 TRP A N 1
ATOM 1569 C CA . TRP A 1 191 ? 11.309 -5.547 -2.350 1.00 98.31 191 TRP A CA 1
ATOM 1570 C C . TRP A 1 191 ? 10.663 -6.659 -1.521 1.00 98.31 191 TRP A C 1
ATOM 1572 O O . TRP A 1 191 ? 9.850 -6.384 -0.639 1.00 98.31 191 TRP A O 1
ATOM 1582 N N . LYS A 1 192 ? 11.025 -7.920 -1.756 1.00 98.19 192 LYS A N 1
ATOM 1583 C CA . LYS A 1 192 ? 10.625 -9.044 -0.901 1.00 98.19 192 LYS A CA 1
ATOM 1584 C C . LYS A 1 192 ? 11.195 -8.909 0.510 1.00 98.19 192 LYS A C 1
ATOM 1586 O O . LYS A 1 192 ? 10.441 -9.095 1.466 1.00 98.19 192 LYS A O 1
ATOM 1591 N N . ASP A 1 193 ? 12.450 -8.496 0.654 1.00 98.69 193 ASP A N 1
ATOM 1592 C CA . ASP A 1 193 ? 13.044 -8.205 1.962 1.00 98.69 193 ASP A CA 1
ATOM 1593 C C . ASP A 1 193 ? 12.410 -6.988 2.652 1.00 98.69 193 ASP A C 1
ATOM 1595 O O . ASP A 1 193 ? 12.176 -7.023 3.864 1.00 98.69 193 ASP A O 1
ATOM 1599 N N . VAL A 1 194 ? 12.033 -5.948 1.899 1.00 98.75 194 VAL A N 1
ATOM 1600 C CA . VAL A 1 194 ? 11.243 -4.815 2.420 1.00 98.75 194 VAL A CA 1
ATOM 1601 C C . VAL A 1 194 ? 9.899 -5.299 2.972 1.00 98.75 194 VAL A C 1
ATOM 1603 O O . VAL A 1 194 ? 9.546 -4.973 4.108 1.00 98.75 194 VAL A O 1
ATOM 1606 N N . ARG A 1 195 ? 9.167 -6.140 2.228 1.00 98.31 195 ARG A N 1
ATOM 1607 C CA . ARG A 1 195 ? 7.910 -6.743 2.709 1.00 98.31 195 ARG A CA 1
ATOM 1608 C C . ARG A 1 195 ? 8.126 -7.588 3.963 1.00 98.31 195 ARG A C 1
ATOM 1610 O O . ARG A 1 195 ? 7.344 -7.487 4.906 1.00 98.31 195 ARG A O 1
ATOM 1617 N N . GLN A 1 196 ? 9.188 -8.389 4.005 1.00 98.31 196 GLN A N 1
ATOM 1618 C CA . GLN A 1 196 ? 9.499 -9.221 5.165 1.00 98.31 196 GLN A CA 1
ATOM 1619 C C . GLN A 1 196 ? 9.824 -8.380 6.408 1.00 98.31 196 GLN A C 1
ATOM 1621 O O . GLN A 1 196 ? 9.387 -8.713 7.510 1.00 98.31 196 GLN A O 1
ATOM 1626 N N . ALA A 1 197 ? 10.536 -7.264 6.246 1.00 98.62 197 ALA A N 1
ATOM 1627 C CA . ALA A 1 197 ? 10.798 -6.331 7.336 1.00 98.62 197 ALA A CA 1
ATOM 1628 C C . ALA A 1 197 ? 9.503 -5.689 7.873 1.00 98.62 197 ALA A C 1
ATOM 1630 O O . ALA A 1 197 ? 9.344 -5.557 9.087 1.00 98.62 197 ALA A O 1
ATOM 1631 N N . TRP A 1 198 ? 8.536 -5.368 7.007 1.00 98.25 198 TRP A N 1
ATOM 1632 C CA . TRP A 1 198 ? 7.211 -4.911 7.442 1.00 98.25 198 TRP A CA 1
ATOM 1633 C C . TRP A 1 198 ? 6.421 -5.975 8.208 1.00 98.25 198 TRP A C 1
ATOM 1635 O O . TRP A 1 198 ? 5.807 -5.657 9.226 1.00 98.25 198 TRP A O 1
ATOM 1645 N N . VAL A 1 199 ? 6.476 -7.242 7.782 1.00 96.56 199 VAL A N 1
ATOM 1646 C CA . VAL A 1 199 ? 5.857 -8.356 8.524 1.00 96.56 199 VAL A CA 1
ATOM 1647 C C . VAL A 1 199 ? 6.400 -8.431 9.955 1.00 96.56 199 VAL A C 1
ATOM 1649 O O . VAL A 1 199 ? 5.624 -8.592 10.897 1.00 96.56 199 VAL A O 1
ATOM 1652 N N . GLU A 1 200 ? 7.709 -8.248 10.142 1.00 97.56 200 GLU A N 1
ATOM 1653 C CA . GLU A 1 200 ? 8.325 -8.215 11.476 1.00 97.56 200 GLU A CA 1
ATOM 1654 C C . GLU A 1 200 ? 7.815 -7.036 12.326 1.00 97.56 200 GLU A C 1
ATOM 1656 O O . GLU A 1 200 ? 7.566 -7.201 13.523 1.00 97.56 200 GLU A O 1
ATOM 1661 N N . VAL A 1 201 ? 7.593 -5.861 11.722 1.00 97.75 201 VAL A N 1
ATOM 1662 C CA . VAL A 1 201 ? 6.988 -4.706 12.410 1.00 97.75 201 VAL A CA 1
ATOM 1663 C C . VAL A 1 201 ? 5.576 -5.038 12.889 1.00 97.75 201 VAL A C 1
ATOM 1665 O O . VAL A 1 201 ? 5.270 -4.799 14.057 1.00 97.75 201 VAL A O 1
ATOM 1668 N N . TYR A 1 202 ? 4.737 -5.630 12.034 1.00 94.56 202 TYR A N 1
ATOM 1669 C CA . TYR A 1 202 ? 3.353 -5.983 12.382 1.00 94.56 202 TYR A CA 1
ATOM 1670 C C . TYR A 1 202 ? 3.279 -7.018 13.510 1.00 94.56 202 TYR A C 1
ATOM 1672 O O . TYR A 1 202 ? 2.390 -6.961 14.358 1.00 94.56 202 TYR A O 1
ATOM 1680 N N . GLN A 1 203 ? 4.226 -7.959 13.546 1.00 93.81 203 GLN A N 1
ATOM 1681 C CA . GLN A 1 203 ? 4.317 -8.960 14.610 1.00 93.81 203 GLN A CA 1
ATOM 1682 C C . GLN A 1 203 ? 4.779 -8.353 15.939 1.00 93.81 203 GLN A C 1
ATOM 1684 O O . GLN A 1 203 ? 4.286 -8.738 16.999 1.00 93.81 203 GLN A O 1
ATOM 1689 N N . LYS A 1 204 ? 5.721 -7.404 15.891 1.00 95.44 204 LYS A N 1
ATOM 1690 C CA . LYS A 1 204 ? 6.316 -6.785 17.080 1.00 95.44 204 LYS A CA 1
ATOM 1691 C C . LYS A 1 204 ? 5.444 -5.685 17.689 1.00 95.44 204 LYS A C 1
ATOM 1693 O O . LYS A 1 204 ? 5.470 -5.491 18.904 1.00 95.44 204 LYS A O 1
ATOM 1698 N N . HIS A 1 205 ? 4.700 -4.954 16.865 1.00 95.25 205 HIS A N 1
ATOM 1699 C CA . HIS A 1 205 ? 3.970 -3.756 17.268 1.00 95.25 205 HIS A CA 1
ATOM 1700 C C . HIS A 1 205 ? 2.470 -3.898 16.963 1.00 95.25 205 HIS A C 1
ATOM 1702 O O . HIS A 1 205 ? 2.057 -3.664 15.828 1.00 95.25 205 HIS A O 1
ATOM 1708 N N . PRO A 1 206 ? 1.625 -4.207 17.972 1.00 92.94 206 PRO A N 1
ATOM 1709 C CA . PRO A 1 206 ? 0.169 -4.247 17.800 1.00 92.94 206 PRO A CA 1
ATOM 1710 C C . PRO A 1 206 ? -0.423 -2.925 17.292 1.00 92.94 206 PRO A C 1
ATOM 1712 O O . PRO A 1 206 ? -1.463 -2.926 16.637 1.00 92.94 206 PRO A O 1
ATOM 1715 N N . ALA A 1 207 ? 0.242 -1.806 17.588 1.00 96.50 207 ALA A N 1
ATOM 1716 C CA . ALA A 1 207 ? -0.000 -0.506 16.987 1.00 96.50 207 ALA A CA 1
ATOM 1717 C C . ALA A 1 207 ? 1.321 0.252 16.801 1.00 96.50 207 ALA A C 1
ATOM 1719 O O . ALA A 1 207 ? 2.241 0.139 17.618 1.00 96.50 207 ALA A O 1
ATOM 1720 N N . PHE A 1 208 ? 1.409 1.035 15.731 1.00 97.56 208 PHE A N 1
ATOM 1721 C CA . PHE A 1 208 ? 2.554 1.895 15.452 1.00 97.56 208 PHE A CA 1
ATOM 1722 C C . PHE A 1 208 ? 2.143 3.082 14.584 1.00 97.56 208 PHE A C 1
ATOM 1724 O O . PHE A 1 208 ? 1.165 3.017 13.837 1.00 97.56 208 PHE A O 1
ATOM 1731 N N . SER A 1 209 ? 2.923 4.153 14.655 1.00 97.25 209 SER A N 1
ATOM 1732 C CA . SER A 1 209 ? 2.860 5.268 13.723 1.00 97.25 209 SER A CA 1
ATOM 1733 C C . SER A 1 209 ? 4.135 5.365 12.895 1.00 97.25 209 SER A C 1
ATOM 1735 O O . SER A 1 209 ? 5.154 4.748 13.219 1.00 97.25 209 SER A O 1
ATOM 1737 N N . LEU A 1 210 ? 4.074 6.119 11.802 1.00 97.75 210 LEU A N 1
ATOM 1738 C CA . LEU A 1 210 ? 5.231 6.410 10.960 1.00 97.75 210 LEU A CA 1
ATOM 1739 C C . LEU A 1 210 ? 5.559 7.895 10.996 1.00 97.75 210 LEU A C 1
ATOM 1741 O O . LEU A 1 210 ? 4.686 8.741 10.785 1.00 97.75 210 LEU A O 1
ATOM 1745 N N . LYS A 1 211 ? 6.843 8.200 11.200 1.00 97.44 211 LYS A N 1
ATOM 1746 C CA . LYS A 1 211 ? 7.383 9.542 10.972 1.00 97.44 211 LYS A CA 1
ATOM 1747 C C . LYS A 1 211 ? 7.185 9.927 9.506 1.00 97.44 211 LYS A C 1
ATOM 1749 O O . LYS A 1 211 ? 7.360 9.097 8.615 1.00 97.44 211 LYS A O 1
ATOM 1754 N N . SER A 1 212 ? 6.871 11.194 9.250 1.00 93.75 212 SER A N 1
ATOM 1755 C CA . SER A 1 212 ? 6.777 11.719 7.882 1.00 93.75 212 SER A CA 1
ATOM 1756 C C . SER A 1 212 ? 8.133 11.731 7.169 1.00 93.75 212 SER A C 1
ATOM 1758 O O . SER A 1 212 ? 8.185 11.532 5.956 1.00 93.75 212 SER A O 1
ATOM 1760 N N . GLU A 1 213 ? 9.216 11.943 7.920 1.00 96.06 213 GLU A N 1
ATOM 1761 C CA . GLU A 1 213 ? 10.599 11.958 7.443 1.00 96.06 213 GLU A CA 1
ATOM 1762 C C . GLU A 1 213 ? 11.596 11.667 8.576 1.00 96.06 213 GLU A C 1
ATOM 1764 O O . GLU A 1 213 ? 11.279 11.811 9.760 1.00 96.06 213 GLU A O 1
ATOM 1769 N N . VAL A 1 214 ? 12.805 11.251 8.199 1.00 97.06 214 VAL A N 1
ATOM 1770 C CA . VAL A 1 214 ? 13.975 11.089 9.071 1.00 97.06 214 VAL A CA 1
ATOM 1771 C C . VAL A 1 214 ? 15.175 11.672 8.334 1.00 97.06 214 VAL A C 1
ATOM 1773 O O . VAL A 1 214 ? 15.388 11.345 7.168 1.00 97.06 214 VAL A O 1
ATOM 1776 N N . ASP A 1 215 ? 15.934 12.551 8.990 1.00 95.50 215 ASP A N 1
ATOM 1777 C CA . ASP A 1 215 ? 17.114 13.219 8.417 1.00 95.50 215 ASP A CA 1
ATOM 1778 C C . ASP A 1 215 ? 16.829 13.889 7.053 1.00 95.50 215 ASP A C 1
ATOM 1780 O O . ASP A 1 215 ? 17.606 13.785 6.105 1.00 95.50 215 ASP A O 1
ATOM 1784 N N . GLY A 1 216 ? 15.657 14.528 6.932 1.00 95.94 216 GLY A N 1
ATOM 1785 C CA . GLY A 1 216 ? 15.200 15.202 5.708 1.00 95.94 216 GLY A CA 1
ATOM 1786 C C . GLY A 1 216 ? 14.833 14.266 4.549 1.00 95.94 216 GLY A C 1
ATOM 1787 O O . GLY A 1 216 ? 14.610 14.730 3.431 1.00 95.94 216 GLY A O 1
ATOM 1788 N N . LYS A 1 217 ? 14.778 12.949 4.783 1.00 97.25 217 LYS A N 1
ATOM 1789 C CA . LYS A 1 217 ? 14.417 11.944 3.778 1.00 97.25 217 LYS A CA 1
ATOM 1790 C C . LYS A 1 217 ? 13.135 11.215 4.163 1.00 97.25 217 LYS A C 1
ATOM 1792 O O . LYS A 1 217 ? 12.909 10.853 5.317 1.00 97.25 217 LYS A O 1
ATOM 1797 N N . LYS A 1 218 ? 12.299 10.944 3.165 1.00 97.12 218 LYS A N 1
ATOM 1798 C CA . LYS A 1 218 ? 11.112 10.091 3.288 1.00 97.12 218 LYS A CA 1
ATOM 1799 C C . LYS A 1 218 ? 11.491 8.628 3.097 1.00 97.12 218 LYS A C 1
ATOM 1801 O O . LYS A 1 218 ? 12.439 8.320 2.376 1.00 97.12 218 LYS A O 1
ATOM 1806 N N . LEU A 1 219 ? 10.703 7.728 3.681 1.00 98.06 219 LEU A N 1
ATOM 1807 C CA . LEU A 1 219 ? 10.965 6.289 3.632 1.00 98.06 219 LEU A CA 1
ATOM 1808 C C . LEU A 1 219 ? 11.118 5.772 2.191 1.00 98.06 219 LEU A C 1
ATOM 1810 O O . LEU A 1 219 ? 12.116 5.130 1.868 1.00 98.06 219 LEU A O 1
ATOM 1814 N N . TYR A 1 220 ? 10.193 6.141 1.299 1.00 97.25 220 TYR A N 1
ATOM 1815 C CA . TYR A 1 220 ? 10.283 5.762 -0.112 1.00 97.25 220 TYR A CA 1
ATOM 1816 C C . TYR A 1 220 ? 11.544 6.257 -0.819 1.00 97.25 220 TYR A C 1
ATOM 1818 O O . TYR A 1 220 ? 12.024 5.571 -1.712 1.00 97.25 220 TYR A O 1
ATOM 1826 N N . GLN A 1 221 ? 12.104 7.411 -0.440 1.00 97.88 221 GLN A N 1
ATOM 1827 C CA . GLN A 1 221 ? 13.319 7.921 -1.085 1.00 97.88 221 GLN A CA 1
ATOM 1828 C C . GLN A 1 221 ? 14.519 7.030 -0.770 1.00 97.88 221 GLN A C 1
ATOM 1830 O O . GLN A 1 221 ? 15.361 6.819 -1.634 1.00 97.88 221 GLN A O 1
ATOM 1835 N N . LEU A 1 222 ? 14.584 6.490 0.450 1.00 98.31 222 LEU A N 1
ATOM 1836 C CA . LEU A 1 222 ? 15.650 5.577 0.857 1.00 98.31 222 LEU A CA 1
ATOM 1837 C C . LEU A 1 222 ? 15.524 4.228 0.147 1.00 98.31 222 LEU A C 1
ATOM 1839 O O . LEU A 1 222 ? 16.509 3.716 -0.377 1.00 98.31 222 LEU A O 1
ATOM 1843 N N . HIS A 1 223 ? 14.311 3.672 0.073 1.00 98.38 223 HIS A N 1
ATOM 1844 C CA . HIS A 1 223 ? 14.108 2.412 -0.639 1.00 98.38 223 HIS A CA 1
ATOM 1845 C C . HIS A 1 223 ? 14.336 2.547 -2.146 1.00 98.38 223 HIS A C 1
ATOM 1847 O O . HIS A 1 223 ? 14.961 1.666 -2.726 1.00 98.38 223 HIS A O 1
ATOM 1853 N N . PHE A 1 224 ? 13.890 3.642 -2.766 1.00 97.88 224 PHE A N 1
ATOM 1854 C CA . PHE A 1 224 ? 14.147 3.903 -4.182 1.00 97.88 224 PHE A CA 1
ATOM 1855 C C . PHE A 1 224 ? 15.614 4.181 -4.476 1.00 97.88 224 PHE A C 1
ATOM 1857 O O . PHE A 1 224 ? 16.103 3.671 -5.471 1.00 97.88 224 PHE A O 1
ATOM 1864 N N . GLY A 1 225 ? 16.332 4.902 -3.609 1.00 97.81 225 GLY A N 1
ATOM 1865 C CA . GLY A 1 225 ? 17.778 5.079 -3.767 1.00 97.81 225 GLY A CA 1
ATOM 1866 C C . GLY A 1 225 ? 18.508 3.736 -3.830 1.00 97.81 225 GLY A C 1
ATOM 1867 O O . GLY A 1 225 ? 19.234 3.480 -4.782 1.00 97.81 225 GLY A O 1
ATOM 1868 N N . TYR A 1 226 ? 18.216 2.838 -2.885 1.00 98.00 226 TYR A N 1
ATOM 1869 C CA . TYR A 1 226 ? 18.803 1.496 -2.875 1.00 98.00 226 TYR A CA 1
ATOM 1870 C C . TYR A 1 226 ? 18.379 0.655 -4.091 1.00 98.00 226 TYR A C 1
ATOM 1872 O O . TYR A 1 226 ? 19.197 -0.030 -4.691 1.00 98.00 226 TYR A O 1
ATOM 1880 N N . ALA A 1 227 ? 17.105 0.716 -4.495 1.00 97.25 227 ALA A N 1
ATOM 1881 C CA . ALA A 1 227 ? 16.631 0.009 -5.685 1.00 97.25 227 ALA A CA 1
ATOM 1882 C C . ALA A 1 227 ? 17.315 0.513 -6.969 1.00 97.25 227 ALA A C 1
ATOM 1884 O O . ALA A 1 227 ? 17.714 -0.300 -7.793 1.00 97.25 227 ALA A O 1
ATOM 1885 N N . MET A 1 228 ? 17.528 1.825 -7.105 1.00 96.19 228 MET A N 1
ATOM 1886 C CA . MET A 1 228 ? 18.251 2.412 -8.238 1.00 96.19 228 MET A CA 1
ATOM 1887 C C . MET A 1 228 ? 19.717 1.964 -8.292 1.00 96.19 228 MET A C 1
ATOM 1889 O O . MET A 1 228 ? 20.239 1.731 -9.379 1.00 96.19 228 MET A O 1
ATOM 1893 N N . GLU A 1 229 ? 20.379 1.819 -7.140 1.00 97.00 229 GLU A N 1
ATOM 1894 C CA . GLU A 1 229 ? 21.737 1.260 -7.070 1.00 97.00 229 GLU A CA 1
ATOM 1895 C C . GLU A 1 229 ? 21.770 -0.190 -7.579 1.00 97.00 229 GLU A C 1
ATOM 1897 O O . GLU A 1 229 ? 22.650 -0.540 -8.363 1.00 97.00 229 GLU A O 1
ATOM 1902 N N . LEU A 1 230 ? 20.776 -1.011 -7.216 1.00 96.50 230 LEU A N 1
ATOM 1903 C CA . LEU A 1 230 ? 20.636 -2.376 -7.743 1.00 96.50 230 LEU A CA 1
ATOM 1904 C C . LEU A 1 230 ? 20.351 -2.391 -9.251 1.00 96.50 230 LEU A C 1
ATOM 1906 O O . LEU A 1 230 ? 20.896 -3.216 -9.976 1.00 96.50 230 LEU A O 1
ATOM 1910 N N . GLU A 1 231 ? 19.509 -1.481 -9.741 1.00 93.94 231 GLU A N 1
ATOM 1911 C CA . GLU A 1 231 ? 19.184 -1.382 -11.169 1.00 93.94 231 GLU A CA 1
ATOM 1912 C C . GLU A 1 231 ? 20.406 -1.024 -12.024 1.00 93.94 231 GLU A C 1
ATOM 1914 O O . GLU A 1 231 ? 20.559 -1.551 -13.131 1.00 93.94 231 GLU A O 1
ATOM 1919 N N . GLY A 1 232 ? 21.266 -0.143 -11.505 1.00 93.81 232 GLY A N 1
ATOM 1920 C CA . GLY A 1 232 ? 22.504 0.295 -12.149 1.00 93.81 232 GLY A CA 1
ATOM 1921 C C . GLY A 1 232 ? 23.691 -0.653 -11.968 1.00 93.81 232 GLY A C 1
ATOM 1922 O O . GLY A 1 232 ? 24.733 -0.415 -12.574 1.00 93.81 232 GLY A O 1
ATOM 1923 N N . SER A 1 233 ? 23.548 -1.700 -11.154 1.00 92.75 233 SER A N 1
ATOM 1924 C CA . SER A 1 233 ? 24.584 -2.703 -10.921 1.00 92.75 233 SER A CA 1
ATOM 1925 C C . SER A 1 233 ? 24.390 -3.935 -11.812 1.00 92.75 233 SER A C 1
ATOM 1927 O O . SER A 1 233 ? 23.264 -4.310 -12.162 1.00 92.75 233 SER A O 1
ATOM 1929 N N . ASP A 1 234 ? 25.510 -4.571 -12.154 1.00 91.75 234 ASP A N 1
ATOM 1930 C CA . ASP A 1 234 ? 25.566 -5.904 -12.769 1.00 91.75 234 ASP A CA 1
ATOM 1931 C C . ASP A 1 234 ? 25.917 -6.992 -11.736 1.00 91.75 234 ASP A C 1
ATOM 1933 O O . ASP A 1 234 ? 26.003 -8.178 -12.063 1.00 91.75 234 ASP A O 1
ATOM 1937 N N . GLU A 1 235 ? 26.135 -6.604 -10.477 1.00 92.00 235 GLU A N 1
ATOM 1938 C CA . GLU A 1 235 ? 26.406 -7.538 -9.391 1.00 92.00 235 GLU A CA 1
ATOM 1939 C C . GLU A 1 235 ? 25.141 -8.306 -8.992 1.00 92.00 235 GLU A C 1
ATOM 1941 O O . GLU A 1 235 ? 24.017 -7.801 -9.042 1.00 92.00 235 GLU A O 1
ATOM 1946 N N . ALA A 1 236 ? 25.331 -9.551 -8.553 1.00 93.31 236 ALA A N 1
ATOM 1947 C CA . ALA A 1 236 ? 24.245 -10.330 -7.981 1.00 93.31 236 ALA A CA 1
ATOM 1948 C C . ALA A 1 236 ? 23.736 -9.675 -6.688 1.00 93.31 236 ALA A C 1
ATOM 1950 O O . ALA A 1 236 ? 24.508 -9.127 -5.902 1.00 93.31 236 ALA A O 1
ATOM 1951 N N . TYR A 1 237 ? 22.433 -9.788 -6.441 1.00 96.94 237 TYR A N 1
ATOM 1952 C CA . TYR A 1 237 ? 21.810 -9.238 -5.244 1.00 96.94 237 TYR A CA 1
ATOM 1953 C C . TYR A 1 237 ? 22.410 -9.825 -3.951 1.00 96.94 237 TYR A C 1
ATOM 1955 O O . TYR A 1 237 ? 22.299 -11.025 -3.687 1.00 96.94 237 TYR A O 1
ATOM 1963 N N . ASP A 1 238 ? 22.989 -8.964 -3.110 1.00 97.62 238 ASP A N 1
ATOM 1964 C CA . ASP A 1 238 ? 23.417 -9.318 -1.754 1.00 97.62 238 ASP A CA 1
ATOM 1965 C C . ASP A 1 238 ? 22.213 -9.298 -0.796 1.00 97.62 238 ASP A C 1
ATOM 1967 O O . ASP A 1 238 ? 21.806 -8.258 -0.265 1.00 97.62 238 ASP A O 1
ATOM 1971 N N . ALA A 1 239 ? 21.656 -10.484 -0.544 1.00 97.19 239 ALA A N 1
ATOM 1972 C CA . ALA A 1 239 ? 20.516 -10.665 0.351 1.00 97.19 239 ALA A CA 1
ATOM 1973 C C . ALA A 1 239 ? 20.803 -10.250 1.806 1.00 97.19 239 ALA A C 1
ATOM 1975 O O . ALA A 1 239 ? 19.900 -9.810 2.521 1.00 97.19 239 ALA A O 1
ATOM 1976 N N . GLN A 1 240 ? 22.046 -10.368 2.283 1.00 98.12 240 GLN A N 1
ATOM 1977 C CA . GLN A 1 240 ? 22.379 -9.951 3.644 1.00 98.12 240 GLN A CA 1
ATOM 1978 C C . GLN A 1 240 ? 22.351 -8.424 3.750 1.00 98.12 240 GLN A C 1
ATOM 1980 O O . GLN A 1 240 ? 21.736 -7.885 4.680 1.00 98.12 240 GLN A O 1
ATOM 1985 N N . ALA A 1 241 ? 22.980 -7.734 2.796 1.00 98.25 241 ALA A N 1
ATOM 1986 C CA . ALA A 1 241 ? 22.994 -6.278 2.740 1.00 98.25 241 ALA A CA 1
ATOM 1987 C C . ALA A 1 241 ? 21.586 -5.705 2.531 1.00 98.25 241 ALA A C 1
ATOM 1989 O O . ALA A 1 241 ? 21.173 -4.808 3.270 1.00 98.25 241 ALA A O 1
ATOM 1990 N N . GLY A 1 242 ? 20.812 -6.258 1.594 1.00 98.44 242 GLY A N 1
ATOM 1991 C CA . GLY A 1 242 ? 19.468 -5.775 1.292 1.00 98.44 242 GLY A CA 1
ATOM 1992 C C . GLY A 1 242 ? 18.487 -5.957 2.452 1.00 98.44 242 GLY A C 1
ATOM 1993 O O . GLY A 1 242 ? 17.790 -5.006 2.823 1.00 98.44 242 GLY A O 1
ATOM 1994 N N . LYS A 1 243 ? 18.501 -7.117 3.123 1.00 98.62 243 LYS A N 1
ATOM 1995 C CA . LYS A 1 243 ? 17.719 -7.344 4.347 1.00 98.62 243 LYS A CA 1
ATOM 1996 C C . LYS A 1 243 ? 18.118 -6.400 5.477 1.00 98.62 243 LYS A C 1
ATOM 1998 O O . LYS A 1 243 ? 17.247 -5.878 6.181 1.00 98.62 243 LYS A O 1
ATOM 2003 N N . ALA A 1 244 ? 19.418 -6.176 5.675 1.00 98.69 244 ALA A N 1
ATOM 2004 C CA . ALA A 1 244 ? 19.907 -5.237 6.679 1.00 98.69 244 ALA A CA 1
ATOM 2005 C C . ALA A 1 244 ? 19.438 -3.807 6.371 1.00 98.69 244 ALA A C 1
ATOM 2007 O O . ALA A 1 244 ? 18.883 -3.149 7.255 1.00 98.69 244 ALA A O 1
ATOM 2008 N N . HIS A 1 245 ? 19.577 -3.365 5.118 1.00 98.69 245 HIS A N 1
ATOM 2009 C CA . HIS A 1 245 ? 19.123 -2.056 4.662 1.00 98.69 245 HIS A CA 1
ATOM 2010 C C . HIS A 1 245 ? 17.617 -1.875 4.886 1.00 98.69 245 HIS A C 1
ATOM 2012 O O . HIS A 1 245 ? 17.204 -0.893 5.506 1.00 98.69 245 HIS A O 1
ATOM 2018 N N . ALA A 1 246 ? 16.793 -2.840 4.463 1.00 98.75 246 ALA A N 1
ATOM 2019 C CA . ALA A 1 246 ? 15.343 -2.786 4.621 1.00 98.75 246 ALA A CA 1
ATOM 2020 C C . ALA A 1 246 ? 14.927 -2.629 6.093 1.00 98.75 246 ALA A C 1
ATOM 2022 O O . ALA A 1 246 ? 14.196 -1.699 6.445 1.00 98.75 246 ALA A O 1
ATOM 2023 N N . LYS A 1 247 ? 15.447 -3.493 6.975 1.00 98.56 247 LYS A N 1
ATOM 2024 C CA . LYS A 1 247 ? 15.123 -3.473 8.410 1.00 98.56 247 LYS A CA 1
ATOM 2025 C C . LYS A 1 247 ? 15.563 -2.187 9.092 1.00 98.56 247 LYS A C 1
ATOM 2027 O O . LYS A 1 247 ? 14.779 -1.581 9.820 1.00 98.56 247 LYS A O 1
ATOM 2032 N N . GLN A 1 248 ? 16.812 -1.776 8.878 1.00 98.38 248 GLN A N 1
ATOM 2033 C CA . GLN A 1 248 ? 17.360 -0.577 9.511 1.00 98.38 248 GLN A CA 1
ATOM 2034 C C . GLN A 1 248 ? 16.638 0.682 9.033 1.00 98.38 248 GLN A C 1
ATOM 2036 O O . GLN A 1 248 ? 16.372 1.573 9.838 1.00 98.38 248 GLN A O 1
ATOM 2041 N N . THR A 1 249 ? 16.288 0.744 7.748 1.00 98.44 249 THR A N 1
ATOM 2042 C CA . THR A 1 249 ? 15.538 1.864 7.177 1.00 98.44 249 THR A CA 1
ATOM 2043 C C . THR A 1 249 ? 14.158 1.952 7.811 1.00 98.44 249 THR A C 1
ATOM 2045 O O . THR A 1 249 ? 13.850 2.971 8.421 1.00 98.44 249 THR A O 1
ATOM 2048 N N . ILE A 1 250 ? 13.361 0.881 7.773 1.00 98.62 250 ILE A N 1
ATOM 2049 C CA . ILE A 1 250 ? 12.003 0.882 8.339 1.00 98.62 250 ILE A CA 1
ATOM 2050 C C . ILE A 1 250 ? 12.024 1.200 9.842 1.00 98.62 250 ILE A C 1
ATOM 2052 O O . ILE A 1 250 ? 11.240 2.029 10.312 1.00 98.62 250 ILE A O 1
ATOM 2056 N N . ALA A 1 251 ? 12.960 0.621 10.601 1.00 98.19 251 ALA A N 1
ATOM 2057 C CA . ALA A 1 251 ? 13.054 0.830 12.046 1.00 98.19 251 ALA A CA 1
ATOM 2058 C C . ALA A 1 251 ? 13.247 2.305 12.448 1.00 98.19 251 ALA A C 1
ATOM 2060 O O . ALA A 1 251 ? 12.784 2.709 13.513 1.00 98.19 251 ALA A O 1
ATOM 2061 N N . LYS A 1 252 ? 13.885 3.131 11.606 1.00 98.06 252 LYS A N 1
ATOM 2062 C CA . LYS A 1 252 ? 14.060 4.573 11.872 1.00 98.06 252 LYS A CA 1
ATOM 2063 C C . LYS A 1 252 ? 12.739 5.352 11.834 1.00 98.06 252 LYS A C 1
ATOM 2065 O O . LYS A 1 252 ? 12.607 6.365 12.533 1.00 98.06 252 LYS A O 1
ATOM 2070 N N . PHE A 1 253 ? 11.784 4.891 11.022 1.00 98.44 253 PHE A N 1
ATOM 2071 C CA . PHE A 1 253 ? 10.498 5.552 10.780 1.00 98.44 253 PHE A CA 1
ATOM 2072 C C . PHE A 1 253 ? 9.392 5.060 11.710 1.00 98.44 253 PHE A C 1
ATOM 2074 O O . PHE A 1 253 ? 8.502 5.843 12.042 1.00 98.44 253 PHE A O 1
ATOM 2081 N N . VAL A 1 254 ? 9.449 3.796 12.136 1.00 98.25 254 VAL A N 1
ATOM 2082 C CA . VAL A 1 254 ? 8.451 3.197 13.027 1.00 98.25 254 VAL A CA 1
ATOM 2083 C C . VAL A 1 254 ? 8.530 3.810 14.423 1.00 98.25 254 VAL A C 1
ATOM 2085 O O . VAL A 1 254 ? 9.578 3.840 15.064 1.00 98.25 254 VAL A O 1
ATOM 2088 N N . GLN A 1 255 ? 7.383 4.267 14.912 1.00 96.69 255 GLN A N 1
ATOM 2089 C CA . GLN A 1 255 ? 7.186 4.746 16.272 1.00 96.69 255 GLN A CA 1
ATOM 2090 C C . GLN A 1 255 ? 6.179 3.823 16.965 1.00 96.69 255 GLN A C 1
ATOM 2092 O O . GLN A 1 255 ? 5.040 3.717 16.505 1.00 96.69 255 GLN A O 1
ATOM 2097 N N . PRO A 1 256 ? 6.559 3.128 18.050 1.00 91.75 256 PRO A N 1
ATOM 2098 C CA . PRO A 1 256 ? 5.611 2.337 18.822 1.00 91.75 256 PRO A CA 1
ATOM 2099 C C . PRO A 1 256 ? 4.496 3.226 19.376 1.00 91.75 256 PRO A C 1
ATOM 2101 O O . PRO A 1 256 ? 4.766 4.307 19.900 1.00 91.75 256 PRO A O 1
ATOM 2104 N N . VAL A 1 257 ? 3.256 2.750 19.296 1.00 91.75 257 VAL A N 1
ATOM 2105 C CA . VAL A 1 257 ? 2.095 3.429 19.877 1.00 91.75 257 VAL A CA 1
ATOM 2106 C C . VAL A 1 257 ? 1.431 2.484 20.870 1.00 91.75 257 VAL A C 1
ATOM 2108 O O . VAL A 1 257 ? 1.341 1.279 20.636 1.00 91.75 257 VAL A O 1
ATOM 2111 N N . ASP A 1 258 ? 0.971 3.026 21.996 1.00 85.69 258 ASP A N 1
ATOM 2112 C CA . ASP A 1 258 ? 0.171 2.269 22.954 1.00 85.69 258 ASP A CA 1
ATOM 2113 C C . ASP A 1 258 ? -1.179 1.909 22.322 1.00 85.69 258 ASP A C 1
ATOM 2115 O O . ASP A 1 258 ? -2.029 2.777 22.112 1.00 85.69 258 ASP A O 1
ATOM 2119 N N . ALA A 1 259 ? -1.378 0.623 22.031 1.00 79.38 259 ALA A N 1
ATOM 2120 C CA . ALA A 1 259 ? -2.594 0.117 21.405 1.00 79.38 259 ALA A CA 1
ATOM 2121 C C . ALA A 1 259 ? -3.866 0.442 22.211 1.00 79.38 259 ALA A C 1
ATOM 2123 O O . ALA A 1 259 ? -4.932 0.573 21.616 1.00 79.38 259 ALA A O 1
ATOM 2124 N N . GLY A 1 260 ? -3.768 0.623 23.535 1.00 75.06 260 GLY A N 1
ATOM 2125 C CA . GLY A 1 260 ? -4.899 1.015 24.382 1.00 75.06 260 GLY A CA 1
ATOM 2126 C C . GLY A 1 260 ? -5.362 2.462 24.181 1.00 75.06 260 GLY A C 1
ATOM 2127 O O . GLY A 1 260 ? -6.470 2.809 24.584 1.00 75.06 260 GLY A O 1
ATOM 2128 N N . LYS A 1 261 ? -4.534 3.301 23.545 1.00 74.31 261 LYS A N 1
ATOM 2129 C CA . LYS A 1 261 ? -4.816 4.720 23.269 1.00 74.31 261 LYS A CA 1
ATOM 2130 C C . LYS A 1 261 ? -5.195 4.990 21.818 1.00 74.31 261 LYS A C 1
ATOM 2132 O O . LYS A 1 261 ? -5.525 6.123 21.476 1.00 74.31 261 LYS A O 1
ATOM 2137 N N . VAL A 1 262 ? -5.136 3.975 20.960 1.00 81.12 262 VAL A N 1
ATOM 2138 C CA . VAL A 1 262 ? -5.518 4.114 19.557 1.00 81.12 262 VAL A CA 1
ATOM 2139 C C . VAL A 1 262 ? -7.032 3.978 19.440 1.00 81.12 262 VAL A C 1
ATOM 2141 O O . VAL A 1 262 ? -7.620 3.011 19.923 1.00 81.12 262 VAL A O 1
ATOM 2144 N N . GLY A 1 263 ? -7.667 4.969 18.810 1.00 71.06 263 GLY A N 1
ATOM 2145 C CA . GLY A 1 263 ? -9.103 4.951 18.549 1.00 71.06 263 GLY A CA 1
ATOM 2146 C C . GLY A 1 263 ? -9.524 3.741 17.710 1.00 71.06 263 GLY A C 1
ATOM 2147 O O . GLY A 1 263 ? -8.711 3.114 17.028 1.00 71.06 263 GLY A O 1
ATOM 2148 N N . LYS A 1 264 ? -10.813 3.401 17.760 1.00 67.81 264 LYS A N 1
ATOM 2149 C CA . LYS A 1 264 ? -11.378 2.388 16.862 1.00 67.81 264 LYS A CA 1
ATOM 2150 C C . LYS A 1 264 ? -11.611 2.967 15.469 1.00 67.81 264 LYS A C 1
ATOM 2152 O O . LYS A 1 264 ? -11.777 4.174 15.319 1.00 67.81 264 LYS A O 1
ATOM 2157 N N . TYR A 1 265 ? -11.617 2.064 14.490 1.00 61.28 265 TYR A N 1
ATOM 2158 C CA . TYR A 1 265 ? -12.283 2.266 13.209 1.00 61.28 265 TYR A CA 1
ATOM 2159 C C . TYR A 1 265 ? -13.801 2.184 13.421 1.00 61.28 265 TYR A C 1
ATOM 2161 O O . TYR A 1 265 ? -14.225 1.337 14.248 1.00 61.28 265 TYR A O 1
#

pLDDT: mean 94.39, std 5.67, range [61.28, 98.75]

Foldseek 3Di:
DWDWDWDWPDDDPFKTKIWIKTQDWDADPVRDIDDRDIAGFKMKMKGQLDQWFFADQWPQKTFIHGHDSVVRHQWMKIWIAGSLRHTFGIFIWHWDADPNKTKIKTDKGWGADDPVDVVPDDQATIWIWMWMWIADPFGIKIKIWTFGWHADPPRDIDTPDIDIDIDDDGDDPPDDPCVNVLLCVQCVLLSVLLNVLVVVVVVVASMKGFDCDDPPDGLSVQSVVVSVVSSPDPDDDDNVVSNVSSNVSRVRTIGHDDPVPRDDD

Secondary structure (DSSP, 8-state):
--EEEEEEEEEETTEEEEEEEEEEEEE-TT--EEEEEEEEEEEEEEEET-SEEEEE-STTEEEEEE--HHHHTT-EEEEEE-TTS-EEEEEEEEEEEETTEEEEEEPPEEEPPPGGGTTT--S--EEEEEEEEEEETTEEEEEEEEEEEEE-GGG-EEEEEEEEEEEEEE---SS--HHHHHHHHHHHHHHHHHHHHHHHHHHH-SEEEE-S-BTTB-HHHHHHHHHHHHHT--SPP-HHHHHHHHHHHHHHHEEE--GGGSPP-

Sequence (265 aa):
WGTEHVQVLASEDRFISLQHTLVMYFKDEEGKEMGPMVMKHWRQDWRYEDTDLQTFRGNSTWAKEKMKPRKVKGKWTQAVFQVDDSPRYEVVGRWNHTGGMSTWRSDSCWRPLPRREFAVRSDYQVLQGVHELTITSNGWVHTQQNQKVALGEGGQISIVGQELGINRYERISEPSLVAAETTWEKTGEYWKDVRQAWVEVYQKHPAFSLKSEVDGKKLYQLHFGYAMELEGSDEAYDAQAGKAHAKQTIAKFVQPVDAGKVGKY

Radius of gyration: 19.4 Å; chains: 1; bounding box: 52×43×54 Å